Protein 5GPG (pdb70)

B-factor: mean 19.84, std 9.0, range [8.09, 68.05]

InterPro domains:
  IPR001179 FKBP-type peptidyl-prolyl cis-trans isomerase domain [PF00254] (123-221)
  IPR001179 FKBP-type peptidyl-prolyl cis-trans isomerase domain [PS50059] (128-224)
  IPR041200 FKBP3, basic tilted helix bundle domain [PF18410] (6-77)
  IPR043368 Peptidyl-prolyl cis-trans isomerase FKBP3 [PTHR46493] (2-224)
  IPR046357 Peptidyl-prolyl cis-trans isomerase domain superfamily [G3DSA:3.10.50.40] (106-224)

Nearest PDB structures (foldseek):
  5gpg-assembly1_A  TM=1.009E+00  e=6.315E-22  Homo sapiens
  7u0u-assembly1_B  TM=9.804E-01  e=9.699E-14  Aspergillus fumigatus
  6tz7-assembly1_C  TM=9.759E-01  e=1.275E-13  Aspergillus fumigatus Af293
  5hua-assembly1_A  TM=9.808E-01  e=1.868E-13  Nakaseomyces glabratus CBS 138
  1fkl-assembly1_A  TM=9.730E-01  e=2.201E-13  Bos taurus

Foldseek 3Di:
DAQKDKAWPDAAPVPAADDQFWKWWKWKWKAFPVRHTLDTQPDVGGTDIDGADPPPAFQQCNVVRRVGHAFIWMKMWGWLVRHVAQPADVVSPGHHRTTMIMTMTTHDID/DPQLLVLLLVLLVVLCCCCVPVVHNVVSCVSLVVSLVVVVVPDDDPRSPVLCVVQVVLQVQLVVLCVCVVVVDVVSVVSSNVSSVVSNVVSD

CATH classification: 3.10.50.40

Secondary structure (DSSP, 8-state):
--SEEEEEEE---SS----TT-EEEEEEEEE-TT--EEEE-------EEEETTSSSS-HHHHHHGGGPPTT-EEEEEE-GGGTTTTT-BGGGTB-TT--EEEEEEEEEE-/---HHHHHHHHHHHHHIIIIIT--HHHHHHHHHHHHHHHHH---SHHHHHHHHHHHHHHHHHHH--HHHHH--HHHHHHHHHHHHHHHHHT-

Solvent-accessible surface area: 11627 Å² total

Organism: Homo sapiens (NCBI:txid9606)

Sequence (202 aa):
SPKYTKSVLKKGDKTNFPKKGDVVHCWYTGTLQDGTVFDTNIQNAKPLSFKVGVGKVIRGWDEALLTMSKGEKARLEIEPEWAYGKKGQPDAKIPPNAKLTFEVELVDIDSILWHEMWHEGLEEASRLYFGERNVKGMFEVLEPLHAMMERGPQTLKETSFNQAYGRDLMEAQEWRKYMKSGNVKDLTQAWDLYYHVFRRIS

GO terms:
  GO:0005528 FK506 binding (F, TAS)
  GO:0038023 signaling receptor activity (F, TAS)
  GO:0005515 protein binding (F, IPI)
  GO:0005829 cytosol (C, IDA)
  GO:0003723 RNA binding (F, HDA)

Structure (mmCIF, N/CA/C/O backbone):
data_5GPG
#
_entry.id   5GPG
#
_cell.length_a   46.038
_cell.length_b   58.352
_cell.length_c   86.502
_cell.angle_alpha   90.00
_cell.angle_beta   90.00
_cell.angle_gamma   90.00
#
_symmetry.space_group_name_H-M   'P 21 21 21'
#
loop_
_entity.id
_entity.type
_entity.pdbx_description
1 polymer 'Peptidyl-prolyl cis-trans isomerase FKBP3'
2 polymer 'Serine/threonine-protein kinase mTOR'
3 non-polymer 'RAPAMYCIN IMMUNOSUPPRESSANT DRUG'
4 water water
#
loop_
_atom_site.group_PDB
_atom_site.id
_atom_site.type_symbol
_atom_site.label_atom_id
_atom_site.label_alt_id
_atom_site.label_comp_id
_atom_site.label_asym_id
_atom_site.label_entity_id
_atom_site.label_seq_id
_atom_site.pdbx_PDB_ins_code
_atom_site.Cartn_x
_atom_site.Cartn_y
_atom_site.Cartn_z
_atom_site.occupancy
_atom_site.B_iso_or_equiv
_atom_site.auth_seq_id
_atom_site.auth_comp_id
_atom_site.auth_asym_id
_atom_site.auth_atom_id
_atom_site.pdbx_PDB_model_num
ATOM 1 N N . SER A 1 1 ? -41.816 9.055 9.881 1.00 38.68 108 SER A N 1
ATOM 2 C CA . SER A 1 1 ? -40.749 9.661 10.663 1.00 38.17 108 SER A CA 1
ATOM 3 C C . SER A 1 1 ? -39.381 8.971 10.520 1.00 30.34 108 SER A C 1
ATOM 4 O O . SER A 1 1 ? -38.415 9.427 11.130 1.00 28.82 108 SER A O 1
ATOM 7 N N . PRO A 1 2 ? -39.291 7.864 9.751 1.00 23.16 109 PRO A N 1
ATOM 8 C CA . PRO A 1 2 ? -37.931 7.469 9.354 1.00 17.61 109 PRO A CA 1
ATOM 9 C C . PRO A 1 2 ? -37.246 8.599 8.606 1.00 16.97 109 PRO A C 1
ATOM 10 O O . PRO A 1 2 ? -37.927 9.357 7.909 1.00 19.55 109 PRO A O 1
ATOM 14 N N . LYS A 1 3 ? -35.926 8.712 8.738 1.00 15.73 110 LYS A N 1
ATOM 15 C CA . LYS A 1 3 ? -35.184 9.745 8.024 1.00 14.81 110 LYS A CA 1
ATOM 16 C C . LYS A 1 3 ? -34.393 9.161 6.855 1.00 14.05 110 LYS A C 1
ATOM 17 O O . LYS A 1 3 ? -33.260 9.561 6.587 1.00 13.85 110 LYS A O 1
ATOM 23 N N . TYR A 1 4 ? -35.018 8.215 6.167 1.00 15.24 111 TYR A N 1
ATOM 24 C CA . TYR A 1 4 ? -34.540 7.720 4.880 1.00 15.48 111 TYR A CA 1
ATOM 25 C C . TYR A 1 4 ? -35.761 7.361 4.048 1.00 18.04 111 TYR A C 1
ATOM 26 O O . TYR A 1 4 ? -36.853 7.168 4.588 1.00 17.15 111 TYR A O 1
ATOM 35 N N . THR A 1 5 ? -35.571 7.275 2.739 1.00 17.17 112 THR A N 1
ATOM 36 C CA . THR A 1 5 ? -36.570 6.689 1.857 1.00 17.57 112 THR A CA 1
ATOM 37 C C . THR A 1 5 ? -35.934 5.525 1.106 1.00 21.96 112 THR A C 1
ATOM 38 O O . THR A 1 5 ? -34.732 5.548 0.818 1.00 19.19 112 THR A O 1
ATOM 42 N N . LYS A 1 6 ? -36.731 4.501 0.814 1.00 17.76 113 LYS A N 1
ATOM 43 C CA . LYS A 1 6 ? -36.250 3.341 0.075 1.00 21.51 113 LYS A CA 1
ATOM 44 C C . LYS A 1 6 ? -37.068 3.103 -1.182 1.00 21.83 113 LYS A C 1
ATOM 45 O O . LYS A 1 6 ? -38.297 3.134 -1.152 1.00 24.10 113 LYS A O 1
ATOM 51 N N . SER A 1 7 ? -36.369 2.877 -2.286 1.00 15.16 114 SER A N 1
ATOM 52 C CA . SER A 1 7 ? -36.990 2.458 -3.535 1.00 17.84 114 SER A CA 1
ATOM 53 C C . SER A 1 7 ? -36.468 1.079 -3.892 1.00 18.06 114 SER A C 1
ATOM 54 O O . SER A 1 7 ? -35.259 0.880 -3.958 1.00 22.79 114 SER A O 1
ATOM 57 N N . VAL A 1 8 ? -37.370 0.130 -4.124 1.00 16.10 115 VAL A N 1
ATOM 58 C CA . VAL A 1 8 ? -36.954 -1.226 -4.483 1.00 14.40 115 VAL A CA 1
ATOM 59 C C . VAL A 1 8 ? -36.625 -1.329 -5.971 1.00 19.48 115 VAL A C 1
ATOM 60 O O . VAL A 1 8 ? -37.462 -1.033 -6.823 1.00 22.32 115 VAL A O 1
ATOM 64 N N . LEU A 1 9 ? -35.396 -1.734 -6.282 1.00 17.68 116 LEU A N 1
ATOM 65 C CA . LEU A 1 9 ? -34.964 -1.894 -7.668 1.00 17.75 116 LEU A CA 1
ATOM 66 C C . LEU A 1 9 ? -35.173 -3.338 -8.138 1.00 19.78 116 LEU A C 1
ATOM 67 O O . LEU A 1 9 ? -35.578 -3.577 -9.275 1.00 25.50 116 LEU A O 1
ATOM 72 N N . LYS A 1 10 ? -34.874 -4.290 -7.259 1.00 17.04 117 LYS A N 1
ATOM 73 C CA . LYS A 1 10 ? -35.196 -5.699 -7.496 1.00 16.02 117 LYS A CA 1
ATOM 74 C C . LYS A 1 10 ? -35.760 -6.316 -6.228 1.00 18.66 117 LYS A C 1
ATOM 75 O O . LYS A 1 10 ? -35.203 -6.149 -5.143 1.00 15.59 117 LYS A O 1
ATOM 81 N N . LYS A 1 11 ? -36.868 -7.036 -6.360 1.00 17.35 118 LYS A N 1
ATOM 82 C CA . LYS A 1 11 ? -37.500 -7.624 -5.200 1.00 16.31 118 LYS A CA 1
ATOM 83 C C . LYS A 1 11 ? -36.679 -8.780 -4.633 1.00 16.71 118 LYS A C 1
ATOM 84 O O . LYS A 1 11 ? -36.017 -9.520 -5.372 1.00 18.34 118 LYS A O 1
ATOM 90 N N . GLY A 1 12 ? -36.718 -8.911 -3.309 1.00 16.24 119 GLY A N 1
ATOM 91 C CA . GLY A 1 12 ? -36.147 -10.054 -2.623 1.00 15.22 119 GLY A CA 1
ATOM 92 C C . GLY A 1 12 ? -37.155 -11.182 -2.556 1.00 16.44 119 GLY A C 1
ATOM 93 O O . GLY A 1 12 ? -38.126 -11.191 -3.324 1.00 19.64 119 GLY A O 1
ATOM 94 N N . ASP A 1 13 ? -36.944 -12.128 -1.643 1.00 13.80 120 ASP A N 1
ATOM 95 C CA . ASP A 1 13 ? -37.826 -13.297 -1.569 1.00 16.72 120 ASP A CA 1
ATOM 96 C C . ASP A 1 13 ? -39.105 -13.042 -0.765 1.00 21.06 120 ASP A C 1
ATOM 97 O O . ASP A 1 13 ? -39.944 -13.936 -0.628 1.00 21.17 120 ASP A O 1
ATOM 102 N N . LYS A 1 14 ? -39.235 -11.831 -0.232 1.00 15.67 121 LYS A N 1
ATOM 103 C CA . LYS A 1 14 ? -40.442 -11.393 0.481 1.00 18.27 121 LYS A CA 1
ATOM 104 C C . LYS A 1 14 ? -40.746 -12.253 1.707 1.00 21.43 121 LYS A C 1
ATOM 105 O O . LYS A 1 14 ? -41.856 -12.227 2.246 1.00 25.02 121 LYS A O 1
ATOM 111 N N . THR A 1 15 ? -39.755 -13.010 2.153 1.00 16.61 122 THR A N 1
ATOM 112 C CA . THR A 1 15 ? -39.955 -13.973 3.218 1.00 19.66 122 THR A CA 1
ATOM 113 C C . THR A 1 15 ? -38.946 -13.799 4.340 1.00 21.61 122 THR A C 1
ATOM 114 O O . THR A 1 15 ? -39.305 -13.806 5.518 1.00 24.35 122 THR A O 1
ATOM 118 N N . ASN A 1 16 ? -37.681 -13.649 3.968 1.00 17.18 123 ASN A N 1
ATOM 119 C CA . ASN A 1 16 ? -36.601 -13.623 4.941 1.00 15.45 123 ASN A CA 1
ATOM 120 C C . ASN A 1 16 ? -36.039 -12.214 5.125 1.00 15.79 123 ASN A C 1
ATOM 121 O O . ASN A 1 16 ? -35.352 -11.694 4.249 1.00 15.81 123 ASN A O 1
ATOM 126 N N . PHE A 1 17 ? -36.350 -11.623 6.275 1.00 15.52 124 PHE A N 1
ATOM 127 C CA . PHE A 1 17 ? -35.939 -10.266 6.618 1.00 15.07 124 PHE A CA 1
ATOM 128 C C . PHE A 1 17 ? -34.945 -10.323 7.762 1.00 12.45 124 PHE A C 1
ATOM 129 O O . PHE A 1 17 ? -35.106 -11.124 8.687 1.00 12.85 124 PHE A O 1
ATOM 137 N N . PRO A 1 18 ? -33.916 -9.463 7.722 1.00 12.58 125 PRO A N 1
ATOM 138 C CA . PRO A 1 18 ? -32.995 -9.422 8.859 1.00 13.86 125 PRO A CA 1
ATOM 139 C C . PRO A 1 18 ? -33.709 -9.004 10.143 1.00 13.69 125 PRO A C 1
ATOM 140 O O . PRO A 1 18 ? -34.630 -8.186 10.100 1.00 12.56 125 PRO A O 1
ATOM 144 N N . LYS A 1 19 ? -33.289 -9.587 11.260 1.00 13.81 126 LYS A N 1
ATOM 145 C CA . LYS A 1 19 ? -33.779 -9.206 12.572 1.00 14.25 126 LYS A CA 1
ATOM 146 C C . LYS A 1 19 ? -32.639 -8.595 13.363 1.00 15.56 126 LYS A C 1
ATOM 147 O O . LYS A 1 19 ? -31.468 -8.816 13.038 1.00 16.15 126 LYS A O 1
ATOM 153 N N . LYS A 1 20 ? -32.976 -7.822 14.391 1.00 13.29 127 LYS A N 1
ATOM 154 C CA . LYS A 1 20 ? -31.954 -7.250 15.268 1.00 15.50 127 LYS A CA 1
ATOM 155 C C . LYS A 1 20 ? -30.968 -8.329 15.708 1.00 13.77 127 LYS A C 1
ATOM 156 O O . LYS A 1 20 ? -31.370 -9.387 16.197 1.00 16.47 127 LYS A O 1
ATOM 162 N N . GLY A 1 21 ? -29.676 -8.076 15.519 1.00 13.32 128 GLY A N 1
ATOM 163 C CA . GLY A 1 21 ? -28.666 -9.045 15.920 1.00 16.94 128 GLY A CA 1
ATOM 164 C C . GLY A 1 21 ? -28.207 -10.012 14.839 1.00 15.88 128 GLY A C 1
ATOM 165 O O . GLY A 1 21 ? -27.189 -10.686 15.002 1.00 19.90 128 GLY A O 1
ATOM 166 N N . ASP A 1 22 ? -28.944 -10.104 13.736 1.00 13.62 129 ASP A N 1
ATOM 167 C CA . ASP A 1 22 ? -28.514 -10.943 12.619 1.00 13.45 129 ASP A CA 1
ATOM 168 C C . ASP A 1 22 ? -27.292 -10.355 11.931 1.00 14.28 129 ASP A C 1
ATOM 169 O O . ASP A 1 22 ? -27.131 -9.139 11.872 1.00 15.25 129 ASP A O 1
ATOM 174 N N . VAL A 1 23 ? -26.456 -11.218 11.371 1.00 13.07 130 VAL A N 1
ATOM 175 C CA . VAL A 1 23 ? -25.398 -10.745 10.496 1.00 12.93 130 VAL A CA 1
ATOM 176 C C . VAL A 1 23 ? -25.888 -10.735 9.055 1.00 13.03 130 VAL A C 1
ATOM 177 O O . VAL A 1 23 ? -26.390 -11.739 8.540 1.00 14.26 130 VAL A O 1
ATOM 181 N N . VAL A 1 24 ? -25.785 -9.576 8.412 1.00 12.60 131 VAL A N 1
ATOM 182 C CA . VAL A 1 24 ? -26.196 -9.454 7.020 1.00 12.34 131 VAL A CA 1
ATOM 183 C C . VAL A 1 24 ? -24.971 -9.267 6.133 1.00 13.96 131 VAL A C 1
ATOM 184 O O . VAL A 1 24 ? -23.917 -8.838 6.594 1.00 12.78 131 VAL A O 1
ATOM 188 N N . HIS A 1 25 ? -25.132 -9.599 4.861 1.00 11.23 132 HIS A N 1
ATOM 189 C CA . HIS A 1 25 ? -24.063 -9.469 3.875 1.00 12.32 132 HIS A CA 1
ATOM 190 C C . HIS A 1 25 ? -24.580 -8.663 2.683 1.00 11.88 132 HIS A C 1
ATOM 191 O O . HIS A 1 25 ? -25.597 -9.021 2.086 1.00 11.21 132 HIS A O 1
ATOM 198 N N . CYS A 1 26 ? -23.880 -7.586 2.335 1.00 10.50 133 CYS A N 1
ATOM 199 C CA . CYS A 1 26 ? -24.374 -6.638 1.338 1.00 10.82 133 CYS A CA 1
ATOM 200 C C . CYS A 1 26 ? -23.348 -6.205 0.299 1.00 13.37 133 CYS A C 1
ATOM 201 O O . CYS A 1 26 ? -22.166 -6.047 0.606 1.00 13.47 133 CYS A O 1
ATOM 204 N N . TRP A 1 27 ? -23.829 -5.981 -0.920 1.00 11.51 134 TRP A N 1
ATOM 205 C CA . TRP A 1 27 ? -23.087 -5.235 -1.929 1.00 10.36 134 TRP A CA 1
ATOM 206 C C . TRP A 1 27 ? -23.635 -3.815 -1.939 1.00 10.89 134 TRP A C 1
ATOM 207 O O . TRP A 1 27 ? -24.844 -3.635 -1.802 1.00 11.64 134 TRP A O 1
ATOM 218 N N . TYR A 1 28 ? -22.778 -2.812 -2.102 1.00 10.23 135 TYR A N 1
ATOM 219 C CA . TYR A 1 28 ? -23.292 -1.443 -2.165 1.00 10.77 135 TYR A CA 1
ATOM 220 C C . TYR A 1 28 ? -22.485 -0.495 -3.045 1.00 13.01 135 TYR A C 1
ATOM 221 O O . TYR A 1 28 ? -21.304 -0.719 -3.336 1.00 10.84 135 TYR A O 1
ATOM 230 N N . THR A 1 29 ? -23.160 0.573 -3.458 1.00 11.53 136 THR A N 1
ATOM 231 C CA . THR A 1 29 ? -22.536 1.701 -4.136 1.00 10.83 136 THR A CA 1
ATOM 232 C C . THR A 1 29 ? -23.107 2.965 -3.517 1.00 10.62 136 THR A C 1
ATOM 233 O O . THR A 1 29 ? -24.324 3.118 -3.450 1.00 12.56 136 THR A O 1
ATOM 237 N N . GLY A 1 30 ? -22.236 3.848 -3.041 1.00 11.79 137 GLY A N 1
ATOM 238 C CA . GLY A 1 30 ? -22.678 5.077 -2.397 1.00 11.61 137 GLY A CA 1
ATOM 239 C C . GLY A 1 30 ? -22.355 6.285 -3.246 1.00 15.46 137 GLY A C 1
ATOM 240 O O . GLY A 1 30 ? -21.223 6.436 -3.715 1.00 13.25 137 GLY A O 1
ATOM 241 N N . THR A 1 31 ? -23.357 7.143 -3.439 1.00 12.96 138 THR A N 1
ATOM 242 C CA . THR A 1 31 ? -23.199 8.342 -4.261 1.00 14.66 138 THR A CA 1
ATOM 243 C C . THR A 1 31 ? -23.670 9.621 -3.573 1.00 15.38 138 THR A C 1
ATOM 244 O O . THR A 1 31 ? -24.566 9.603 -2.723 1.00 14.91 138 THR A O 1
ATOM 248 N N . LEU A 1 32 ? -23.034 10.726 -3.949 1.00 16.28 139 LEU A N 1
ATOM 249 C CA . LEU A 1 32 ? -23.469 12.064 -3.560 1.00 15.56 139 LEU A CA 1
ATOM 250 C C . LEU A 1 32 ? -24.532 12.574 -4.527 1.00 15.59 139 LEU A C 1
ATOM 251 O O . LEU A 1 32 ? -24.807 11.943 -5.549 1.00 15.70 139 LEU A O 1
ATOM 256 N N . GLN A 1 33 ? -25.097 13.736 -4.212 1.00 15.33 140 GLN A N 1
ATOM 257 C CA . GLN A 1 33 ? -26.129 14.361 -5.044 1.00 18.84 140 GLN A CA 1
ATOM 258 C C . GLN A 1 33 ? -25.766 14.397 -6.527 1.00 18.08 140 GLN A C 1
ATOM 259 O O . GLN A 1 33 ? -26.610 14.108 -7.370 1.00 22.44 140 GLN A O 1
ATOM 265 N N . ASP A 1 34 ? -24.515 14.731 -6.848 1.00 18.09 141 ASP A N 1
ATOM 266 C CA . ASP A 1 34 ? -24.106 14.906 -8.249 1.00 20.77 141 ASP A CA 1
ATOM 267 C C . ASP A 1 3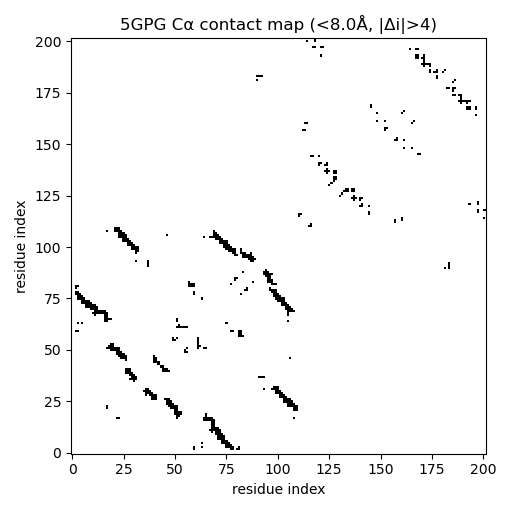4 ? -23.707 13.586 -8.905 1.00 25.60 141 ASP A C 1
ATOM 268 O O . ASP A 1 34 ? -23.208 13.561 -10.034 1.00 22.90 141 ASP A O 1
ATOM 273 N N . GLY A 1 35 ? -23.924 12.490 -8.190 1.00 20.60 142 GLY A N 1
ATOM 274 C CA . GLY A 1 35 ? -23.623 11.175 -8.723 1.00 21.80 142 GLY A CA 1
ATOM 275 C C . GLY A 1 35 ? -22.194 10.728 -8.486 1.00 19.52 142 GLY A C 1
ATOM 276 O O . GLY A 1 35 ? -21.796 9.650 -8.938 1.00 20.03 142 GLY A O 1
ATOM 277 N N . THR A 1 36 ? -21.411 11.549 -7.790 1.00 18.39 143 THR A N 1
ATOM 278 C CA . THR A 1 36 ? -20.060 11.148 -7.407 1.00 17.06 143 THR A CA 1
ATOM 279 C C . THR A 1 36 ? -20.130 9.874 -6.571 1.00 18.22 143 THR A C 1
ATOM 280 O O . THR A 1 36 ? -20.814 9.845 -5.551 1.00 15.77 143 THR A O 1
ATOM 284 N N . VAL A 1 37 ? -19.447 8.820 -7.016 1.00 17.12 144 VAL A N 1
ATOM 285 C CA . VAL A 1 37 ? -19.395 7.568 -6.263 1.00 14.60 144 VAL A CA 1
ATOM 286 C C . VAL A 1 37 ? -18.328 7.681 -5.183 1.00 16.84 144 VAL A C 1
ATOM 287 O O . VAL A 1 37 ? -17.129 7.663 -5.486 1.00 21.16 144 VAL A O 1
ATOM 291 N N . PHE A 1 38 ? -18.738 7.822 -3.920 1.00 14.19 145 PHE A N 1
ATOM 292 C CA . PHE A 1 38 ? -17.738 7.976 -2.869 1.00 14.86 145 PHE A CA 1
ATOM 293 C C . PHE A 1 38 ? -17.199 6.619 -2.405 1.00 15.67 145 PHE A C 1
ATOM 294 O O . PHE A 1 38 ? -16.107 6.553 -1.842 1.00 18.38 145 PHE A O 1
ATOM 302 N N . ASP A 1 39 ? -17.932 5.541 -2.683 1.00 14.14 146 ASP A N 1
ATOM 303 C CA . ASP A 1 39 ? -17.435 4.196 -2.380 1.00 15.80 146 ASP A CA 1
ATOM 304 C C . ASP A 1 39 ? -18.308 3.115 -3.008 1.00 15.90 146 ASP A C 1
ATOM 305 O O . ASP A 1 39 ? -19.509 3.278 -3.157 1.00 13.93 146 ASP A O 1
ATOM 310 N N . THR A 1 40 ? -17.686 2.008 -3.387 1.00 14.54 147 THR A N 1
ATOM 311 C CA . THR A 1 40 ? -18.424 0.810 -3.736 1.00 14.25 147 THR A CA 1
ATOM 312 C C . THR A 1 40 ? -17.577 -0.385 -3.310 1.00 14.92 147 THR A C 1
ATOM 313 O O . THR A 1 40 ? -16.342 -0.310 -3.327 1.00 14.33 147 T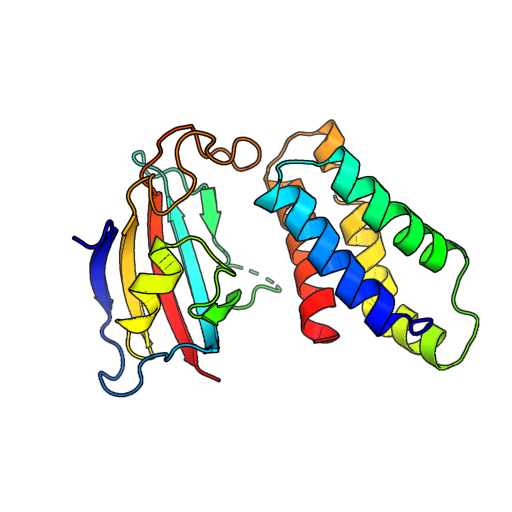HR A O 1
ATOM 317 N N . ASN A 1 41 ? -18.216 -1.472 -2.893 1.00 13.89 148 ASN A N 1
ATOM 318 C CA . ASN A 1 41 ? -17.446 -2.664 -2.538 1.00 15.29 148 ASN A CA 1
ATOM 319 C C . ASN A 1 41 ? -17.596 -3.705 -3.628 1.00 19.82 148 ASN A C 1
ATOM 320 O O . ASN A 1 41 ? -17.176 -4.857 -3.480 1.00 22.84 148 ASN A O 1
ATOM 325 N N . ILE A 1 42 ? -18.200 -3.282 -4.730 1.00 18.56 149 ILE A N 1
ATOM 326 C CA . ILE A 1 42 ? -18.316 -4.110 -5.920 1.00 22.78 149 ILE A CA 1
ATOM 327 C C . ILE A 1 42 ? -17.031 -3.990 -6.744 1.00 33.27 149 ILE A C 1
ATOM 328 O O . ILE A 1 42 ? -16.580 -2.881 -7.033 1.00 38.64 149 ILE A O 1
ATOM 333 N N . GLN A 1 43 ? -16.442 -5.129 -7.105 1.00 32.59 150 GLN A N 1
ATOM 334 C CA . GLN A 1 43 ? -15.176 -5.148 -7.844 1.00 38.05 150 GLN A CA 1
ATOM 335 C C . GLN A 1 43 ? -15.250 -4.283 -9.097 1.00 32.78 150 GLN A C 1
ATOM 336 O O . GLN A 1 43 ? -16.171 -4.427 -9.902 1.00 41.61 150 GLN A O 1
ATOM 342 N N . ASN A 1 51 ? -10.851 -9.941 -5.459 1.00 20.98 158 ASN A N 1
ATOM 343 C CA . ASN A 1 51 ? -10.614 -9.786 -4.032 1.00 28.60 158 ASN A CA 1
ATOM 344 C C . ASN A 1 51 ? -11.861 -9.287 -3.290 1.00 30.63 158 ASN A C 1
ATOM 345 O O . ASN A 1 51 ? -11.954 -9.376 -2.065 1.00 27.51 158 ASN A O 1
ATOM 350 N N . ALA A 1 52 ? -12.817 -8.762 -4.046 1.00 21.76 159 ALA A N 1
ATOM 351 C CA . ALA A 1 52 ? -14.007 -8.151 -3.459 1.00 20.71 159 ALA A CA 1
ATOM 352 C C . ALA A 1 52 ? -14.897 -9.183 -2.767 1.00 23.42 159 ALA A C 1
ATOM 353 O O . ALA A 1 52 ? -15.011 -10.318 -3.217 1.00 24.00 159 ALA A O 1
ATOM 355 N N . LYS A 1 53 ? -15.522 -8.779 -1.665 1.00 18.58 160 LYS A N 1
ATOM 356 C CA . LYS A 1 53 ? -16.525 -9.603 -1.006 1.00 18.27 160 LYS A CA 1
ATOM 357 C C . LYS A 1 53 ? -17.547 -8.721 -0.287 1.00 15.14 160 LYS A C 1
ATOM 358 O O . LYS A 1 53 ? -17.268 -7.552 0.007 1.00 14.40 160 LYS A O 1
ATOM 364 N N . PRO A 1 54 ? -18.737 -9.272 -0.029 1.00 16.91 161 PRO A N 1
ATOM 365 C CA . PRO A 1 54 ? -19.799 -8.474 0.589 1.00 13.45 161 PRO A CA 1
ATOM 366 C C . PRO A 1 54 ? -19.380 -7.895 1.936 1.00 13.83 161 PRO A C 1
ATOM 367 O O . PRO A 1 54 ? -18.586 -8.496 2.667 1.00 17.22 161 PRO A O 1
ATOM 371 N N . LEU A 1 55 ? -19.907 -6.718 2.241 1.00 14.11 162 LEU A N 1
ATOM 372 C CA . LEU A 1 55 ? -19.827 -6.141 3.571 1.00 12.73 162 LEU A CA 1
ATOM 373 C C . LEU A 1 55 ? -20.685 -6.964 4.528 1.00 12.18 162 LEU A C 1
ATOM 374 O O . LEU A 1 55 ? -21.838 -7.265 4.217 1.00 13.34 162 LEU A O 1
ATOM 379 N N . SER A 1 56 ? -20.135 -7.346 5.675 1.00 12.56 163 SER A N 1
ATOM 380 C CA . SER A 1 56 ? -20.932 -8.044 6.677 1.00 14.28 163 SER A CA 1
ATOM 381 C C . SER A 1 56 ? -20.911 -7.313 8.003 1.00 16.37 163 SER A C 1
ATOM 382 O O . SER A 1 56 ? -19.883 -6.753 8.403 1.00 16.86 163 SER A O 1
ATOM 385 N N . PHE A 1 57 ? -22.048 -7.316 8.688 1.00 13.58 164 PHE A N 1
ATOM 386 C CA . PHE A 1 57 ? -22.138 -6.682 9.997 1.00 17.00 164 PHE A CA 1
ATOM 387 C C . PHE A 1 57 ? -23.389 -7.146 10.715 1.00 16.27 164 PHE A C 1
ATOM 388 O O . PHE A 1 57 ? -24.338 -7.627 10.095 1.00 14.69 164 PHE A O 1
ATOM 396 N N . LYS A 1 58 ? -23.367 -7.003 12.032 1.00 14.26 165 LYS A N 1
ATOM 397 C CA . LYS A 1 58 ? -24.510 -7.340 12.858 1.00 14.31 165 LYS A CA 1
ATOM 398 C C . LYS A 1 58 ? -25.467 -6.159 12.835 1.00 14.98 165 LYS A C 1
ATOM 399 O O . LYS A 1 58 ? -25.075 -5.032 13.131 1.00 16.17 165 LYS A O 1
ATOM 405 N N . VAL A 1 59 ? -26.716 -6.411 12.465 1.00 15.00 166 VAL A N 1
ATOM 406 C CA . VAL A 1 59 ? -27.671 -5.328 12.254 1.00 15.14 166 VAL A CA 1
ATOM 407 C C . VAL A 1 59 ? -28.368 -4.896 13.543 1.00 17.94 166 VAL A C 1
ATOM 408 O O . VAL A 1 59 ? -28.632 -5.712 14.442 1.00 17.24 166 VAL A O 1
ATOM 412 N N . GLY A 1 60 ? -28.657 -3.604 13.624 1.00 16.65 167 GLY A N 1
ATOM 413 C CA . GLY A 1 60 ? -29.439 -3.049 14.715 1.00 20.22 167 GLY A CA 1
ATOM 414 C C . GLY A 1 60 ? -28.686 -2.754 15.997 1.00 23.47 167 GLY A C 1
ATOM 415 O O . GLY A 1 60 ? -29.300 -2.583 17.050 1.00 26.96 167 GLY A O 1
ATOM 416 N N . VAL A 1 61 ? -27.362 -2.676 15.921 1.00 19.90 168 VAL A N 1
ATOM 417 C CA . VAL A 1 61 ? -26.560 -2.425 17.117 1.00 23.05 168 VAL A CA 1
ATOM 418 C C . VAL A 1 61 ? -25.533 -1.312 16.909 1.00 20.93 168 VAL A C 1
ATOM 419 O O . VAL A 1 61 ? -24.585 -1.183 17.678 1.00 28.02 168 VAL A O 1
ATOM 423 N N . GLY A 1 62 ? -25.717 -0.507 15.869 1.00 18.49 169 GLY A N 1
ATOM 424 C CA . GLY A 1 62 ? -24.881 0.669 15.684 1.00 15.91 169 GLY A CA 1
ATOM 425 C C . GLY A 1 62 ? -23.544 0.424 15.010 1.00 16.88 169 GLY A C 1
ATOM 426 O O . GLY A 1 62 ? -22.629 1.244 15.121 1.00 18.40 169 GLY A O 1
ATOM 427 N N . LYS A 1 63 ? -23.427 -0.690 14.295 1.00 13.42 170 LYS A N 1
ATOM 428 C CA . LYS A 1 63 ? -22.212 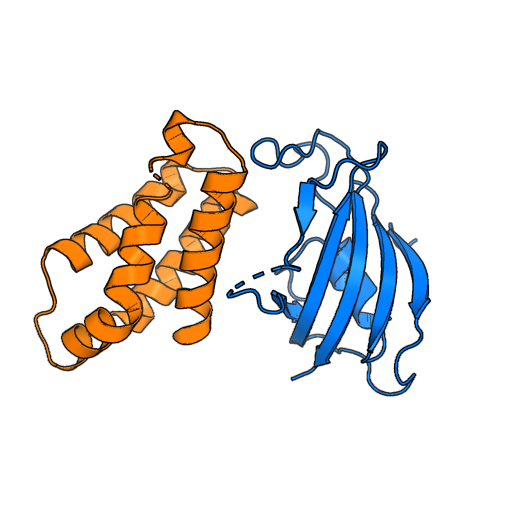-0.987 13.535 1.00 13.27 170 LYS A CA 1
ATOM 429 C C . LYS A 1 63 ? -22.095 -0.083 12.315 1.00 14.33 170 LYS A C 1
ATOM 430 O O . LYS A 1 63 ? -20.998 0.185 11.825 1.00 12.28 170 LYS A O 1
ATOM 436 N N . VAL A 1 64 ? -23.246 0.361 11.824 1.00 12.79 171 VAL A N 1
ATOM 437 C CA . VAL A 1 64 ? -23.322 1.187 10.631 1.00 10.42 171 VAL A CA 1
ATOM 438 C C . VAL A 1 64 ? -24.225 2.384 10.889 1.00 11.72 171 VAL A C 1
ATOM 439 O O . VAL A 1 64 ? -24.918 2.433 11.909 1.00 13.19 171 VAL A O 1
ATOM 443 N N . ILE A 1 65 ? -24.222 3.343 9.966 1.00 8.68 172 ILE A N 1
ATOM 444 C CA . ILE A 1 65 ? -25.059 4.530 10.127 1.00 9.81 172 ILE A CA 1
ATOM 445 C C . ILE A 1 65 ? -26.532 4.145 10.256 1.00 12.02 172 ILE A C 1
ATOM 446 O O . ILE A 1 65 ? -26.978 3.100 9.772 1.00 11.10 172 ILE A O 1
ATOM 451 N N . ARG A 1 66 ? -27.277 5.008 10.928 1.00 9.41 173 ARG A N 1
ATOM 452 C CA . ARG A 1 66 ? -28.656 4.710 11.301 1.00 11.82 173 ARG A CA 1
ATOM 453 C C . ARG A 1 66 ? -29.547 4.366 10.108 1.00 11.66 173 ARG A C 1
ATOM 454 O O . ARG A 1 66 ? -30.362 3.442 10.186 1.00 11.92 173 ARG A O 1
ATOM 462 N N . GLY A 1 67 ? -29.389 5.094 9.005 1.00 11.45 174 GLY A N 1
ATOM 463 C CA . GLY A 1 67 ? -30.161 4.812 7.803 1.00 10.86 174 GLY A CA 1
ATOM 464 C C . GLY A 1 67 ? -30.022 3.375 7.322 1.00 11.23 174 GLY A C 1
ATOM 465 O O . GLY A 1 67 ? -30.988 2.766 6.889 1.00 11.19 174 GLY A O 1
ATOM 466 N N . TRP A 1 68 ? -28.809 2.826 7.382 1.00 9.24 175 TRP A N 1
ATOM 467 C CA . TRP A 1 68 ? -28.606 1.421 7.015 1.00 10.78 175 TRP A CA 1
ATOM 468 C C . TRP A 1 68 ? -29.204 0.486 8.051 1.00 10.05 175 TRP A C 1
ATOM 469 O O . TRP A 1 68 ? -29.839 -0.520 7.716 1.00 12.30 175 TRP A O 1
ATOM 480 N N . ASP A 1 69 ? -28.944 0.795 9.314 1.00 9.25 176 ASP A N 1
ATOM 481 C CA . ASP A 1 69 ? -29.362 -0.063 10.414 1.00 12.15 176 ASP A CA 1
ATOM 482 C C . ASP A 1 69 ? -30.876 -0.232 10.406 1.00 13.83 176 ASP A C 1
ATOM 483 O O . ASP A 1 69 ? -31.396 -1.312 10.671 1.00 16.65 176 ASP A O 1
ATOM 488 N N . GLU A 1 70 ? -31.591 0.837 10.071 1.00 12.17 177 GLU A N 1
ATOM 489 C CA . GLU A 1 70 ? -33.049 0.781 10.048 1.00 14.34 177 GLU A CA 1
ATOM 490 C C . GLU A 1 70 ? -33.571 0.184 8.741 1.00 15.00 177 GLU A C 1
ATOM 491 O O . GLU A 1 70 ? -34.494 -0.628 8.758 1.00 15.07 177 GLU A O 1
ATOM 497 N N . ALA A 1 71 ? -32.979 0.579 7.616 1.00 13.02 178 ALA A N 1
ATOM 498 C CA . ALA A 1 71 ? -33.484 0.155 6.313 1.00 12.83 178 ALA A CA 1
ATOM 499 C C . ALA A 1 71 ? -33.349 -1.354 6.099 1.00 13.48 178 ALA A C 1
ATOM 500 O O . ALA A 1 71 ? -34.214 -1.979 5.489 1.00 12.21 178 ALA A O 1
ATOM 502 N N . LEU A 1 72 ? -32.261 -1.928 6.595 1.00 10.39 179 LEU A N 1
ATOM 503 C CA . LEU A 1 72 ? -32.011 -3.353 6.380 1.00 11.41 179 LEU A CA 1
ATOM 504 C C . LEU A 1 72 ? -33.096 -4.240 6.994 1.00 10.33 179 LEU A C 1
ATOM 505 O O . LEU A 1 72 ? -33.379 -5.323 6.473 1.00 12.40 179 LEU A O 1
ATOM 510 N N . LEU A 1 7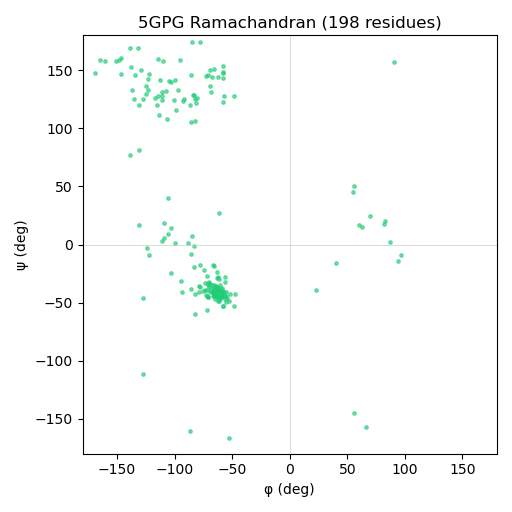3 ? -33.718 -3.790 8.079 1.00 11.54 180 LEU A N 1
ATOM 511 C CA . LEU A 1 73 ? -34.785 -4.577 8.690 1.00 13.33 180 LEU A CA 1
ATOM 512 C C . LEU A 1 73 ? -36.008 -4.678 7.781 1.00 14.46 180 LEU A C 1
ATOM 513 O O . LEU A 1 73 ? -36.845 -5.558 7.965 1.00 15.46 180 LEU A O 1
ATOM 518 N N . THR A 1 74 ? -36.097 -3.797 6.790 1.00 11.72 181 THR A N 1
ATOM 519 C CA . THR A 1 74 ? -37.239 -3.789 5.873 1.00 13.34 181 THR A CA 1
ATOM 520 C C . THR A 1 74 ? -36.971 -4.482 4.530 1.00 14.28 181 THR A C 1
ATOM 521 O O . THR A 1 74 ? -37.840 -4.508 3.653 1.00 15.70 181 THR A O 1
ATOM 525 N N . MET A 1 75 ? -35.771 -5.028 4.358 1.00 13.22 182 MET A N 1
ATOM 526 C CA . MET A 1 75 ? -35.404 -5.651 3.089 1.00 13.49 182 MET A CA 1
ATOM 527 C C . MET A 1 75 ? -35.481 -7.170 3.216 1.00 14.62 182 MET A C 1
ATOM 528 O O . MET A 1 75 ? -35.113 -7.722 4.248 1.00 12.92 182 MET A O 1
ATOM 533 N N . SER A 1 76 ? -35.976 -7.853 2.187 1.00 14.70 183 SER A N 1
ATOM 534 C CA . SER A 1 76 ? -35.923 -9.310 2.203 1.00 12.41 183 SER A CA 1
ATOM 535 C C . SER A 1 76 ? -34.692 -9.770 1.439 1.00 13.04 183 SER A C 1
ATOM 536 O O . SER A 1 76 ? -34.122 -9.024 0.640 1.00 12.90 183 SER A O 1
ATOM 539 N N . LYS A 1 77 ? -34.265 -10.992 1.715 1.00 11.42 184 LYS A N 1
ATOM 540 C CA . LYS A 1 77 ? -33.054 -11.531 1.121 1.00 13.01 184 LYS A CA 1
ATOM 541 C C . LYS A 1 77 ? -33.141 -11.507 -0.405 1.00 12.59 184 LYS A C 1
ATOM 542 O O . LYS A 1 77 ? -34.118 -11.985 -0.999 1.00 12.60 184 LYS A O 1
ATOM 548 N N . GLY A 1 78 ? -32.118 -10.932 -1.022 1.00 11.32 185 GLY A N 1
ATOM 549 C CA . GLY A 1 78 ? -32.044 -10.789 -2.463 1.00 14.52 185 GLY A CA 1
ATOM 550 C C . GLY A 1 78 ? -32.495 -9.434 -2.961 1.00 15.83 185 GLY A C 1
ATOM 551 O O . GLY A 1 78 ? -32.328 -9.098 -4.131 1.00 14.48 185 GLY A O 1
ATOM 552 N N . GLU A 1 79 ? -33.064 -8.637 -2.066 1.00 12.15 186 GLU A N 1
ATOM 553 C CA . GLU A 1 79 ? -33.568 -7.333 -2.454 1.00 12.49 186 GLU A CA 1
ATOM 554 C C . GLU A 1 79 ? -32.439 -6.376 -2.803 1.00 14.73 186 GLU A C 1
ATOM 555 O O . GLU A 1 79 ? -31.421 -6.326 -2.117 1.00 12.77 186 GLU A O 1
ATOM 561 N N . LYS A 1 80 ? -32.620 -5.637 -3.888 1.00 12.07 187 LYS A N 1
ATOM 562 C CA . LYS A 1 80 ? -31.753 -4.509 -4.205 1.00 12.29 187 LYS A CA 1
ATOM 563 C C . LYS A 1 80 ? -32.592 -3.250 -4.127 1.00 15.39 187 LYS A C 1
ATOM 564 O O . LYS A 1 80 ? -33.668 -3.169 -4.724 1.00 14.56 187 LYS A O 1
ATOM 570 N N . ALA A 1 81 ? -32.112 -2.274 -3.370 1.00 13.28 188 ALA A N 1
ATOM 571 C CA . ALA A 1 81 ? -32.903 -1.078 -3.110 1.00 12.19 188 ALA A CA 1
ATOM 572 C C . ALA A 1 81 ? -32.025 0.155 -3.192 1.00 15.04 188 ALA A C 1
ATOM 573 O O . ALA A 1 81 ? -30.814 0.087 -2.986 1.00 13.28 188 ALA A O 1
ATOM 575 N N . ARG A 1 82 ? -32.637 1.280 -3.530 1.00 13.16 189 ARG A N 1
ATOM 576 C CA . ARG A 1 82 ? -31.948 2.559 -3.442 1.00 13.52 189 ARG A CA 1
ATOM 577 C C . ARG A 1 82 ? -32.391 3.259 -2.164 1.00 14.57 189 ARG A C 1
ATOM 578 O O . ARG A 1 82 ? -33.584 3.446 -1.932 1.00 17.82 189 ARG A O 1
ATOM 586 N N . LEU A 1 83 ? -31.424 3.616 -1.325 1.00 10.69 190 LEU A N 1
ATOM 587 C CA . LEU A 1 83 ? -31.699 4.302 -0.074 1.00 12.38 190 LEU A CA 1
ATOM 588 C C . LEU A 1 83 ? -31.257 5.741 -0.203 1.00 14.64 190 LEU A C 1
ATOM 589 O O . LEU A 1 83 ? -30.156 6.005 -0.659 1.00 16.94 190 LEU A O 1
ATOM 594 N N . GLU A 1 84 ? -32.120 6.663 0.200 1.00 12.12 191 GLU A N 1
ATOM 595 C CA . GLU A 1 84 ? -31.747 8.068 0.273 1.00 16.46 191 GLU A CA 1
ATOM 596 C C . GLU A 1 84 ? -31.777 8.431 1.737 1.00 14.18 191 GLU A C 1
ATOM 597 O O . GLU A 1 84 ? -32.840 8.435 2.350 1.00 15.22 191 GLU A O 1
ATOM 603 N N . ILE A 1 85 ? -30.612 8.700 2.315 1.00 11.64 192 ILE A N 1
ATOM 604 C CA . ILE A 1 85 ? -30.525 8.857 3.761 1.00 12.88 192 ILE A CA 1
ATOM 605 C C . ILE A 1 85 ? -30.225 10.303 4.148 1.00 10.67 192 ILE A C 1
ATOM 606 O O . ILE A 1 85 ? -29.241 10.892 3.702 1.00 13.81 192 ILE A O 1
ATOM 611 N N . GLU A 1 86 ? -31.086 10.869 4.985 1.00 12.00 193 GLU A N 1
ATOM 612 C CA . GLU A 1 86 ? -30.906 12.231 5.461 1.00 14.45 193 GLU A CA 1
ATOM 613 C C . GLU A 1 86 ? -29.657 12.315 6.319 1.00 15.14 193 GLU A C 1
ATOM 614 O O . GLU A 1 86 ? -29.270 11.339 6.962 1.00 12.87 193 GLU A O 1
ATOM 620 N N . PRO A 1 87 ? -29.011 13.484 6.338 1.00 12.29 194 PRO A N 1
ATOM 621 C CA . PRO A 1 87 ? -27.760 13.582 7.099 1.00 13.77 194 PRO A CA 1
ATOM 622 C C . PRO A 1 87 ? -27.893 13.205 8.574 1.00 12.41 194 PRO A C 1
ATOM 623 O O . PRO A 1 87 ? -26.942 12.672 9.131 1.00 14.30 194 PRO A O 1
ATOM 627 N N . GLU A 1 88 ? -29.045 13.451 9.200 1.00 12.62 195 GLU A N 1
ATOM 628 C CA . GLU A 1 88 ? -29.184 13.108 10.614 1.00 15.78 195 GLU A CA 1
ATOM 629 C C . GLU A 1 88 ? -29.058 11.602 10.874 1.00 12.53 195 GLU A C 1
ATOM 630 O O . GLU A 1 88 ? -28.728 11.202 11.983 1.00 14.58 195 GLU A O 1
ATOM 636 N N . TRP A 1 89 ? -29.320 10.781 9.858 1.00 12.29 196 TRP A N 1
ATOM 637 C CA . TRP A 1 89 ? -29.170 9.326 9.981 1.00 12.24 196 TRP A CA 1
ATOM 638 C C . TRP A 1 89 ? -27.977 8.809 9.168 1.00 12.74 196 TRP A C 1
ATOM 639 O O . TRP A 1 89 ? -27.872 7.607 8.855 1.00 11.93 196 TRP A O 1
ATOM 650 N N . ALA A 1 90 ? -27.077 9.723 8.831 1.00 14.37 197 ALA A N 1
ATOM 651 C CA . ALA A 1 90 ? -25.827 9.362 8.182 1.00 14.37 197 ALA A CA 1
ATOM 652 C C . ALA A 1 90 ? -24.682 9.976 8.979 1.00 15.01 197 ALA A C 1
ATOM 653 O O . ALA A 1 90 ? -24.459 9.581 10.119 1.00 14.37 197 ALA A O 1
ATOM 655 N N . TYR A 1 91 ? -23.980 10.964 8.417 1.00 12.74 198 TYR A N 1
ATOM 656 C CA . TYR A 1 91 ? -22.809 11.492 9.121 1.00 12.78 198 TYR A CA 1
ATOM 657 C C . TYR A 1 91 ? -23.011 12.896 9.675 1.00 18.25 198 TYR A C 1
ATOM 658 O O . TYR A 1 91 ? -22.076 13.488 10.207 1.00 15.87 198 TYR A O 1
ATOM 667 N N . GLY A 1 92 ? -24.232 13.410 9.555 1.00 14.06 199 GLY A N 1
ATOM 668 C CA . GLY A 1 92 ? -24.621 14.644 10.223 1.00 16.10 199 GLY A CA 1
ATOM 669 C C . GLY A 1 92 ? -23.756 15.855 9.923 1.00 17.62 199 GLY A C 1
ATOM 670 O O . GLY A 1 92 ? -23.268 16.018 8.808 1.00 16.09 199 GLY A O 1
ATOM 671 N N . LYS A 1 93 ? -23.571 16.702 10.933 1.00 21.50 200 LYS A N 1
ATOM 672 C CA . LYS A 1 93 ? -22.892 17.986 10.765 1.00 22.21 200 LYS A CA 1
ATOM 673 C C . LYS A 1 93 ? -21.422 17.832 10.396 1.00 22.52 200 LYS A C 1
ATOM 674 O O . LYS A 1 93 ? -20.892 18.607 9.596 1.00 22.32 200 LYS A O 1
ATOM 680 N N . LYS A 1 94 ? -20.759 16.841 10.982 1.00 18.54 201 LYS A N 1
ATOM 681 C CA . LYS A 1 94 ? -19.335 16.651 10.735 1.00 24.32 201 LYS A CA 1
ATOM 682 C C . LYS A 1 94 ? -19.055 16.090 9.354 1.00 23.32 201 LYS A C 1
ATOM 683 O O . LYS A 1 94 ? -18.022 16.387 8.759 1.00 21.29 201 LYS A O 1
ATOM 689 N N . GLY A 1 95 ? -19.963 15.259 8.850 1.00 20.94 202 GLY A N 1
ATOM 690 C CA . GLY A 1 95 ? -19.694 14.532 7.625 1.00 18.89 202 GLY A CA 1
ATOM 691 C C . GLY A 1 95 ? -18.570 13.532 7.833 1.00 16.92 202 GLY A C 1
ATOM 692 O O . GLY A 1 95 ? -18.307 13.097 8.958 1.00 20.33 202 GLY A O 1
ATOM 693 N N . GLN A 1 96 ? -17.915 13.147 6.741 1.00 15.48 203 GLN A N 1
ATOM 694 C CA . GLN A 1 96 ? -16.743 12.271 6.798 1.00 17.22 203 GLN A CA 1
ATOM 695 C C . GLN A 1 96 ? -15.717 12.789 5.808 1.00 16.08 203 GLN A C 1
ATOM 696 O O . GLN A 1 96 ? -15.586 12.251 4.712 1.00 17.20 203 GLN A O 1
ATOM 702 N N . PRO A 1 97 ? -15.011 13.866 6.183 1.00 19.07 204 PRO A N 1
ATOM 703 C CA . PRO A 1 97 ? -14.116 14.607 5.287 1.00 24.78 204 PRO A CA 1
ATOM 704 C C . PRO A 1 97 ? -13.100 13.711 4.579 1.00 18.42 204 PRO A C 1
ATOM 705 O O . PRO A 1 97 ? -12.882 13.867 3.380 1.00 20.84 204 PRO A O 1
ATOM 709 N N . ASP A 1 98 ? -12.512 12.766 5.306 1.00 23.47 205 ASP A N 1
ATOM 710 C CA . ASP A 1 98 ? -11.466 11.924 4.740 1.00 22.96 205 ASP A CA 1
ATOM 711 C C . ASP A 1 98 ? -12.019 11.107 3.575 1.00 23.23 205 ASP A C 1
ATOM 712 O O . ASP A 1 98 ? -11.293 10.758 2.648 1.00 25.75 205 ASP A O 1
ATOM 717 N N . ALA A 1 99 ? -13.316 10.825 3.622 1.00 26.44 206 ALA A N 1
ATOM 718 C CA . ALA A 1 99 ? -13.969 10.039 2.586 1.00 23.08 206 ALA A CA 1
ATOM 719 C C . ALA A 1 99 ? -14.786 10.898 1.621 1.00 25.60 206 ALA A C 1
ATOM 720 O O . ALA A 1 99 ? -15.601 10.377 0.865 1.00 24.46 206 ALA A O 1
ATOM 722 N N . LYS A 1 100 ? -14.562 12.211 1.663 1.00 20.15 207 LYS A N 1
ATOM 723 C CA . LYS A 1 100 ? -15.139 13.160 0.716 1.00 21.84 207 LYS A CA 1
ATOM 724 C C . LYS A 1 100 ? -16.657 13.328 0.908 1.00 20.31 207 LYS A C 1
ATOM 725 O O . LYS A 1 100 ? -17.377 13.739 -0.002 1.00 24.36 207 LYS A O 1
ATOM 731 N N . ILE A 1 101 ? -17.126 13.050 2.120 1.00 16.04 208 ILE A N 1
ATOM 732 C CA . ILE A 1 101 ? -18.514 13.333 2.491 1.00 13.29 208 ILE A CA 1
ATOM 733 C C . ILE A 1 101 ? -18.578 14.650 3.267 1.00 13.12 208 ILE A C 1
ATOM 734 O O . ILE A 1 101 ? -18.019 14.763 4.358 1.00 13.94 208 ILE A O 1
ATOM 739 N N . PRO A 1 102 ? -19.256 15.660 2.702 1.00 15.88 209 PRO A N 1
ATOM 740 C CA . PRO A 1 102 ? -19.264 16.977 3.346 1.00 20.21 209 PRO A CA 1
ATOM 741 C C . PRO A 1 102 ? -20.223 17.068 4.529 1.00 19.50 209 PRO A C 1
ATOM 742 O O . PRO A 1 102 ? -20.984 16.142 4.793 1.00 15.93 209 PRO A O 1
ATOM 746 N N . PRO A 1 103 ? -20.198 18.196 5.238 1.00 18.91 210 PRO A N 1
ATOM 747 C CA . PRO A 1 103 ? -21.165 18.431 6.314 1.00 17.51 210 PRO A CA 1
ATOM 748 C C . PRO A 1 103 ? -22.600 18.367 5.817 1.00 15.74 210 PRO A C 1
ATOM 749 O O . PRO A 1 103 ? -22.880 18.798 4.699 1.00 16.12 210 PRO A O 1
ATOM 753 N N . ASN A 1 104 ? -23.487 17.819 6.642 1.00 16.14 211 ASN A N 1
ATOM 754 C CA . ASN A 1 104 ? -24.923 17.843 6.383 1.00 15.32 211 ASN A CA 1
ATOM 755 C C . ASN A 1 104 ? -25.299 17.261 5.031 1.00 14.67 211 ASN A C 1
ATOM 756 O O . ASN A 1 104 ? -26.117 17.824 4.304 1.00 19.33 211 ASN A O 1
ATOM 761 N N . ALA A 1 105 ? -24.705 16.118 4.702 1.00 12.74 212 ALA A N 1
ATOM 762 C CA . ALA A 1 105 ? -24.897 15.517 3.390 1.00 13.93 212 ALA A CA 1
ATOM 763 C C . ALA A 1 105 ? -25.965 14.432 3.394 1.00 14.52 212 ALA A C 1
ATOM 764 O O . ALA A 1 105 ? -25.975 13.562 4.263 1.00 14.18 212 ALA A O 1
ATOM 766 N N . LYS A 1 106 ? -26.855 14.490 2.412 1.00 14.26 213 LYS A N 1
ATOM 767 C CA . LYS A 1 106 ? -27.764 13.389 2.123 1.00 17.09 213 LYS A CA 1
ATOM 768 C C . LYS A 1 106 ? -27.017 12.341 1.306 1.00 17.71 213 LYS A C 1
ATOM 769 O O . LYS A 1 106 ? -26.426 12.668 0.277 1.00 15.44 213 LYS A O 1
ATOM 775 N N . LEU A 1 107 ? -27.025 11.088 1.763 1.00 12.30 214 LEU A N 1
ATOM 776 C CA . LEU A 1 107 ? -26.314 10.030 1.060 1.00 14.13 214 LEU A CA 1
ATOM 777 C C . LEU A 1 107 ? -27.275 9.119 0.310 1.00 14.39 214 LEU A C 1
ATOM 778 O O . LEU A 1 107 ? -28.360 8.808 0.798 1.00 14.44 214 LEU A O 1
ATOM 783 N N . THR A 1 108 ? -26.865 8.707 -0.882 1.00 11.41 215 THR A N 1
ATOM 784 C CA . THR A 1 108 ? -27.615 7.744 -1.667 1.00 11.46 215 THR A CA 1
ATOM 785 C C . 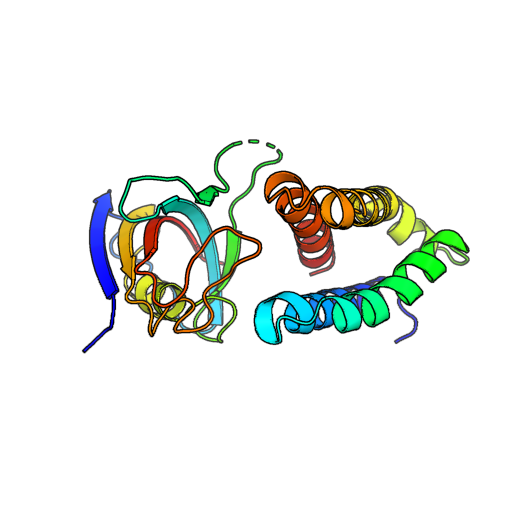THR A 1 108 ? -26.828 6.434 -1.726 1.00 13.42 215 THR A C 1
ATOM 786 O O . THR A 1 108 ? -25.646 6.446 -2.043 1.00 13.03 215 THR A O 1
ATOM 790 N N . PHE A 1 109 ? -27.467 5.322 -1.376 1.00 12.23 216 PHE A N 1
ATOM 791 C CA . PHE A 1 109 ? -26.847 4.007 -1.537 1.00 11.46 216 PHE A CA 1
ATOM 792 C C . PHE A 1 109 ? -27.724 3.078 -2.359 1.00 12.85 216 PHE A C 1
ATOM 793 O O . PHE A 1 109 ? -28.934 3.007 -2.136 1.00 16.80 216 PHE A O 1
ATOM 801 N N . GLU A 1 110 ? -27.113 2.349 -3.287 1.00 11.57 217 GLU A N 1
ATOM 802 C CA . GLU A 1 110 ? -27.734 1.145 -3.815 1.00 14.16 217 GLU A CA 1
ATOM 803 C C . GLU A 1 110 ? -27.217 0.010 -2.954 1.00 13.25 217 GLU A C 1
ATOM 804 O O . GLU A 1 110 ? -25.999 -0.149 -2.810 1.00 12.92 217 GLU A O 1
ATOM 810 N N . VAL A 1 111 ? -28.134 -0.735 -2.355 1.00 11.68 218 VAL A N 1
ATOM 811 C CA . VAL A 1 111 ? -27.774 -1.816 -1.448 1.00 10.66 218 VAL A CA 1
ATOM 812 C C . VAL A 1 111 ? -28.415 -3.118 -1.889 1.00 12.44 218 VAL A C 1
ATOM 813 O O . VAL A 1 111 ? -29.626 -3.173 -2.137 1.00 13.27 218 VAL A O 1
ATOM 817 N N . GLU A 1 112 ? -27.607 -4.166 -1.991 1.00 9.59 219 GLU A N 1
ATOM 818 C CA . GLU A 1 112 ? -28.148 -5.486 -2.295 1.00 11.19 219 GLU A CA 1
ATOM 819 C C . GLU A 1 112 ? -27.896 -6.396 -1.108 1.00 12.13 219 GLU A C 1
ATOM 820 O O . GLU A 1 112 ? -26.744 -6.596 -0.692 1.00 11.48 219 GLU A O 1
ATOM 826 N N . LEU A 1 113 ? -28.983 -6.915 -0.552 1.00 11.36 220 LEU A N 1
ATOM 827 C CA . LEU A 1 113 ? -28.918 -7.843 0.569 1.00 11.34 220 LEU A CA 1
ATOM 828 C C . LEU A 1 113 ? -28.731 -9.248 0.027 1.00 15.24 220 LEU A C 1
ATOM 829 O O . LEU A 1 113 ? -29.669 -9.840 -0.513 1.00 14.84 220 LEU A O 1
ATOM 834 N N . VAL A 1 114 ? -27.512 -9.758 0.170 1.00 12.36 221 VAL A N 1
ATOM 835 C CA . VAL A 1 114 ? -27.094 -11.047 -0.393 1.00 14.62 221 VAL A CA 1
ATOM 836 C C . VAL A 1 114 ? -27.408 -12.240 0.498 1.00 16.01 221 VAL A C 1
ATOM 837 O O . VAL A 1 114 ? -27.738 -13.318 0.006 1.00 16.83 221 VAL A O 1
ATOM 841 N N . ASP A 1 115 ? -27.258 -12.068 1.804 1.00 12.73 222 ASP A N 1
ATOM 842 C CA . ASP A 1 115 ? -27.432 -13.197 2.710 1.00 15.01 222 ASP A CA 1
ATOM 843 C C . ASP A 1 115 ? -27.693 -12.719 4.132 1.00 16.61 222 ASP A C 1
ATOM 844 O O . ASP A 1 115 ? -27.357 -11.585 4.489 1.00 13.42 222 ASP A O 1
ATOM 849 N N . ILE A 1 116 ? -28.306 -13.591 4.926 1.00 14.18 223 ILE A N 1
ATOM 850 C CA . ILE A 1 116 ? -28.543 -13.365 6.348 1.00 15.00 223 ILE A CA 1
ATOM 851 C C . ILE A 1 116 ? -28.071 -14.602 7.101 1.00 19.05 223 ILE A C 1
ATOM 852 O O . ILE A 1 116 ? -28.581 -15.698 6.857 1.00 16.46 223 ILE A O 1
ATOM 857 N N . ASP A 1 117 ? -27.111 -14.447 8.005 1.00 17.50 224 ASP A N 1
ATOM 858 C CA . ASP A 1 117 ? -26.535 -15.610 8.685 1.00 23.60 224 ASP A CA 1
ATOM 859 C C . ASP A 1 117 ? -27.541 -16.240 9.635 1.00 35.58 224 ASP A C 1
ATOM 860 O O . ASP A 1 117 ? -28.443 -15.564 10.127 1.00 44.16 224 ASP A O 1
ATOM 865 N N . SER B 2 1 ? -5.344 -9.938 27.402 1.00 34.22 2020 SER B N 1
ATOM 866 C CA . SER B 2 1 ? -5.025 -11.197 26.741 1.00 31.83 2020 SER B CA 1
ATOM 867 C C . SER B 2 1 ? -3.588 -11.185 26.238 1.00 26.27 2020 SER B C 1
ATOM 868 O O . SER B 2 1 ? -3.039 -10.125 25.944 1.00 26.41 2020 SER B O 1
ATOM 871 N N . ILE B 2 2 ? -2.980 -12.366 26.147 1.00 23.97 2021 ILE B N 1
ATOM 872 C CA . ILE B 2 2 ? -1.650 -12.485 25.562 1.00 21.45 2021 ILE B CA 1
ATOM 873 C C . ILE B 2 2 ? -1.739 -13.230 24.236 1.00 20.85 2021 ILE B C 1
ATOM 874 O O . ILE B 2 2 ? -0.717 -13.487 23.584 1.00 20.34 2021 ILE B O 1
ATOM 879 N N . LEU B 2 3 ? -2.965 -13.572 23.837 1.00 18.59 2022 LEU B N 1
ATOM 880 C CA . LEU B 2 3 ? -3.198 -14.264 22.572 1.00 18.66 2022 LEU B CA 1
ATOM 881 C C . LEU B 2 3 ? -3.238 -13.245 21.437 1.00 17.94 2022 LEU B C 1
ATOM 882 O O . LEU B 2 3 ? -3.969 -12.258 21.511 1.00 16.95 2022 LEU B O 1
ATOM 887 N N . TRP B 2 4 ? -2.459 -13.486 20.389 1.00 14.28 2023 TRP B N 1
ATOM 888 C CA . TRP B 2 4 ? -2.364 -12.502 19.317 1.00 14.33 2023 TRP B CA 1
ATOM 889 C C . TRP B 2 4 ? -3.725 -12.272 18.669 1.00 14.30 2023 TRP B C 1
ATOM 890 O O . TRP B 2 4 ? -4.054 -11.136 18.323 1.00 14.69 2023 TRP B O 1
ATOM 901 N N . HIS B 2 5 ? -4.527 -13.321 18.503 1.00 15.53 2024 HIS B N 1
ATOM 902 C CA . HIS B 2 5 ? -5.798 -13.118 17.799 1.00 16.63 2024 HIS B CA 1
ATOM 903 C C . HIS B 2 5 ? -6.721 -12.241 18.650 1.00 17.38 2024 HIS B C 1
ATOM 904 O O . HIS B 2 5 ? -7.437 -11.388 18.120 1.00 16.57 2024 HIS B O 1
ATOM 911 N N . GLU B 2 6 ? -6.655 -12.384 19.968 1.00 15.61 2025 GLU B N 1
ATOM 912 C CA . GLU B 2 6 ? -7.492 -11.564 20.839 1.00 17.66 2025 GLU B CA 1
ATOM 913 C C . GLU B 2 6 ? -6.957 -10.137 20.936 1.00 17.97 2025 GLU B C 1
ATOM 914 O O . GLU B 2 6 ? -7.724 -9.174 20.930 1.00 17.87 2025 GLU B O 1
ATOM 920 N N . MET B 2 7 ? -5.639 -9.996 21.007 1.00 15.46 2026 MET B N 1
ATOM 921 C CA . MET B 2 7 ? -5.045 -8.674 21.055 1.00 13.48 2026 MET B CA 1
ATOM 922 C C . MET B 2 7 ? -5.379 -7.886 19.787 1.00 12.78 2026 MET B C 1
ATOM 923 O O . MET B 2 7 ? -5.762 -6.716 19.866 1.00 14.69 2026 MET B O 1
ATOM 928 N N . TRP B 2 8 ? -5.255 -8.523 18.624 1.00 10.96 2027 TRP B N 1
ATOM 929 C CA . TRP B 2 8 ? -5.568 -7.839 17.372 1.00 11.53 2027 TRP B CA 1
ATOM 930 C C . TRP B 2 8 ? -7.073 -7.600 17.238 1.00 11.74 2027 TRP B C 1
ATOM 931 O O . TRP B 2 8 ? -7.491 -6.552 16.750 1.00 13.84 2027 TRP B O 1
ATOM 942 N N . HIS B 2 9 ? -7.898 -8.535 17.703 1.00 12.68 2028 HIS B N 1
ATOM 943 C CA . HIS B 2 9 ? -9.347 -8.355 17.564 1.00 13.92 2028 HIS B CA 1
ATOM 944 C C . HIS B 2 9 ? -9.810 -7.123 18.339 1.00 13.81 2028 HIS B C 1
ATOM 945 O O . HIS B 2 9 ? -10.515 -6.250 17.800 1.00 14.00 2028 HIS B O 1
ATOM 952 N N . GLU B 2 10 ? -9.379 -7.030 19.591 1.00 14.43 2029 GLU B N 1
ATOM 953 C CA . GLU B 2 10 ? -9.724 -5.893 20.434 1.00 14.51 2029 GLU B CA 1
ATOM 954 C C . GLU B 2 10 ? -9.136 -4.590 19.896 1.00 16.33 2029 GLU B C 1
ATOM 955 O O . GLU B 2 10 ? -9.811 -3.551 19.880 1.00 14.47 2029 GLU B O 1
ATOM 961 N N . GLY B 2 11 ? -7.882 -4.650 19.456 1.00 12.50 2030 GLY B N 1
ATOM 962 C CA . GLY B 2 11 ? -7.184 -3.471 18.969 1.00 11.86 2030 GLY B CA 1
ATOM 963 C C . GLY B 2 11 ? -7.767 -2.914 17.687 1.00 11.82 2030 GLY B C 1
ATOM 964 O O . GLY B 2 11 ? -7.872 -1.694 17.526 1.00 12.28 2030 GLY B O 1
ATOM 965 N N . LEU B 2 12 ? -8.137 -3.797 16.766 1.00 12.59 2031 LEU B N 1
ATOM 966 C CA . LEU B 2 12 ? -8.673 -3.342 15.493 1.00 11.72 2031 LEU B CA 1
ATOM 967 C C . LEU B 2 12 ? -10.018 -2.681 15.716 1.00 11.75 2031 LEU B C 1
ATOM 968 O O . LEU B 2 12 ? -10.321 -1.633 15.125 1.00 12.53 2031 LEU B O 1
ATOM 973 N N . GLU B 2 13 ? -10.819 -3.275 16.595 1.00 11.72 2032 GLU B N 1
ATOM 974 C CA . GLU B 2 13 ? -12.136 -2.724 16.866 1.00 13.12 2032 GLU B CA 1
ATOM 975 C C . GLU B 2 13 ? -12.004 -1.349 17.523 1.00 12.97 2032 GLU B C 1
ATOM 976 O O . GLU B 2 13 ? -12.654 -0.390 17.103 1.00 13.19 2032 GLU B O 1
ATOM 982 N N . GLU B 2 14 ? -11.140 -1.245 18.527 1.00 12.68 2033 GLU B N 1
ATOM 983 C CA . GLU B 2 14 ? -10.935 0.029 19.214 1.00 16.01 2033 GLU B CA 1
ATOM 984 C C . GLU B 2 14 ? -10.304 1.088 18.301 1.00 13.15 2033 GLU B C 1
ATOM 985 O O . GLU B 2 14 ? -10.678 2.258 18.338 1.00 14.04 2033 GLU B O 1
ATOM 991 N N . ALA B 2 15 ? -9.336 0.682 17.490 1.00 13.23 2034 ALA B N 1
ATOM 992 C CA . ALA B 2 15 ? -8.717 1.604 16.546 1.00 10.26 2034 ALA B CA 1
ATOM 993 C C . ALA B 2 15 ? -9.768 2.162 15.581 1.00 10.76 2034 ALA B C 1
ATOM 994 O O . ALA B 2 15 ? -9.778 3.359 15.266 1.00 12.26 2034 ALA B O 1
ATOM 996 N N . SER B 2 16 ? -10.674 1.301 15.132 1.00 11.99 2035 SER B N 1
ATOM 997 C CA . SER B 2 16 ? -11.716 1.744 14.205 1.00 12.12 2035 SER B CA 1
ATOM 998 C C . SER B 2 16 ? -12.740 2.647 14.904 1.00 13.46 2035 SER B C 1
ATOM 999 O O . SER B 2 16 ? -13.295 3.549 14.286 1.00 11.84 2035 SER B O 1
ATOM 1002 N N . ARG B 2 17 ? -12.998 2.401 16.181 1.00 12.53 2036 ARG B N 1
ATOM 1003 C CA . ARG B 2 17 ? -13.902 3.267 16.930 1.00 13.93 2036 ARG B CA 1
ATOM 1004 C C . ARG B 2 17 ? -13.308 4.665 17.034 1.00 13.95 2036 ARG B C 1
ATOM 1005 O O . ARG B 2 17 ? -13.995 5.668 16.857 1.00 15.80 2036 ARG B O 1
ATOM 1013 N N . LEU B 2 18 ? -12.015 4.719 17.337 1.00 12.61 2037 LEU B N 1
ATOM 1014 C CA . LEU B 2 18 ? -11.332 5.995 17.463 1.00 14.01 2037 LEU B CA 1
ATOM 1015 C C . LEU B 2 18 ? -11.289 6.730 16.129 1.00 13.73 2037 LEU B C 1
ATOM 1016 O O . LEU B 2 18 ? -11.522 7.933 16.071 1.00 15.44 2037 LEU B O 1
ATOM 1021 N N . TYR B 2 19 ? -10.989 6.017 15.046 1.00 11.53 2038 TYR B N 1
ATOM 1022 C CA . TYR B 2 19 ? -10.913 6.674 13.752 1.00 11.52 2038 TYR B CA 1
ATOM 1023 C C . TYR B 2 19 ? -12.286 7.077 13.197 1.00 13.49 2038 TYR B C 1
ATOM 1024 O O . TYR B 2 19 ? -12.513 8.256 12.889 1.00 13.75 2038 TYR B O 1
ATOM 1033 N N . PHE B 2 20 ? -13.192 6.111 13.056 1.00 12.28 2039 PHE B N 1
ATOM 1034 C CA . PHE B 2 20 ? -14.498 6.377 12.450 1.00 12.80 2039 PHE B CA 1
ATOM 1035 C C . PHE B 2 20 ? -15.471 7.046 13.412 1.00 14.48 2039 PHE B C 1
ATOM 1036 O O . PHE B 2 20 ? -16.280 7.879 13.005 1.00 16.89 2039 PHE B O 1
ATOM 1044 N N . GLY B 2 21 ? -15.404 6.667 14.679 1.00 13.37 2040 GLY B N 1
ATOM 1045 C CA . GLY B 2 21 ? -16.316 7.195 15.678 1.00 19.43 2040 GLY B CA 1
ATOM 1046 C C . GLY B 2 21 ? -15.872 8.548 16.199 1.00 21.32 2040 GLY B C 1
ATOM 1047 O O . GLY B 2 21 ? -16.596 9.541 16.065 1.00 22.76 2040 GLY B O 1
ATOM 1048 N N . GLU B 2 22 ? -14.678 8.586 16.784 1.00 21.62 2041 GLU B N 1
ATOM 1049 C CA . GLU B 2 22 ? -14.154 9.797 17.411 1.00 19.91 2041 GLU B CA 1
ATOM 1050 C C . GLU B 2 22 ? -13.430 10.735 16.448 1.00 19.61 2041 GLU B C 1
ATOM 1051 O O . GLU B 2 22 ? -13.073 11.847 16.834 1.00 23.07 2041 GLU B O 1
ATOM 1057 N N . ARG B 2 23 ? -13.204 10.300 15.211 1.00 16.23 2042 ARG B N 1
ATOM 1058 C CA . ARG B 2 23 ? -12.470 11.105 14.235 1.00 15.28 2042 ARG B CA 1
ATOM 1059 C C . ARG B 2 23 ? -11.104 11.469 14.800 1.00 19.03 2042 ARG B C 1
ATOM 1060 O O . ARG B 2 23 ? -10.687 12.629 14.786 1.00 17.77 2042 ARG B O 1
ATOM 1068 N N . ASN B 2 24 ? -10.409 10.452 15.285 1.00 15.57 2043 ASN B N 1
ATOM 1069 C CA . ASN B 2 24 ? -9.229 10.633 16.115 1.00 12.66 2043 ASN B CA 1
ATOM 1070 C C . ASN B 2 24 ? -8.106 9.766 15.570 1.00 12.20 2043 ASN B C 1
ATOM 1071 O O . ASN B 2 24 ? -7.882 8.652 16.061 1.00 14.68 2043 ASN B O 1
ATOM 1076 N N . VAL B 2 25 ? -7.423 10.252 14.537 1.00 12.91 2044 VAL B N 1
ATOM 1077 C CA . VAL B 2 25 ? -6.414 9.420 13.887 1.00 14.45 2044 VAL B CA 1
ATOM 1078 C C . VAL B 2 25 ? -5.195 9.246 14.792 1.00 15.18 2044 VAL B C 1
ATOM 1079 O O . VAL B 2 25 ? -4.571 8.178 14.797 1.00 12.35 2044 VAL B O 1
ATOM 1083 N N . LYS B 2 26 ? -4.856 10.275 15.569 1.00 14.20 2045 LYS B N 1
ATOM 1084 C CA . LYS B 2 26 ? -3.727 10.152 16.499 1.00 15.27 2045 LYS B CA 1
ATOM 1085 C C . LYS B 2 26 ? -3.966 9.010 17.487 1.00 13.88 2045 LYS B C 1
ATOM 1086 O O . LYS B 2 26 ? -3.074 8.182 17.726 1.00 12.84 2045 LYS B O 1
ATOM 1092 N N . GLY B 2 27 ? -5.177 8.954 18.038 1.00 13.40 2046 GLY B N 1
ATOM 1093 C CA . GLY B 2 27 ? -5.546 7.917 18.983 1.00 14.28 2046 GLY B CA 1
ATOM 1094 C C . GLY B 2 27 ? -5.546 6.543 18.332 1.00 12.00 2046 GLY B C 1
ATOM 1095 O O . GLY B 2 27 ? -5.066 5.570 18.914 1.00 14.26 2046 GLY B O 1
ATOM 1096 N N . MET B 2 28 ? -6.095 6.473 17.123 1.00 13.69 2047 MET B N 1
ATOM 1097 C CA . MET B 2 28 ? -6.069 5.236 16.341 1.00 13.91 2047 MET B CA 1
ATOM 1098 C C . MET B 2 28 ? -4.645 4.675 16.211 1.00 11.20 2047 MET B C 1
ATOM 1099 O O . MET B 2 28 ? -4.407 3.487 16.458 1.00 11.70 2047 MET B O 1
ATOM 1104 N N . PHE B 2 29 ? -3.696 5.533 15.834 1.00 12.08 2048 PHE B N 1
ATOM 1105 C CA . PHE B 2 29 ? -2.317 5.080 15.650 1.00 12.11 2048 PHE B CA 1
ATOM 1106 C C . PHE B 2 29 ? -1.700 4.592 16.952 1.00 15.78 2048 PHE B C 1
ATOM 1107 O O . PHE B 2 29 ? -0.932 3.633 16.955 1.00 13.83 2048 PHE B O 1
ATOM 1115 N N . GLU B 2 30 ? -2.034 5.242 18.062 1.00 11.21 2049 GLU B N 1
ATOM 1116 C CA . GLU B 2 30 ? -1.505 4.803 19.352 1.00 12.50 2049 GLU B CA 1
ATOM 1117 C C . GLU B 2 30 ? -1.968 3.396 19.726 1.00 14.71 2049 GLU B C 1
ATOM 1118 O O . GLU B 2 30 ? -1.254 2.673 20.418 1.00 14.70 2049 GLU B O 1
ATOM 1124 N N . VAL B 2 31 ? -3.145 3.000 19.257 1.00 12.86 2050 VAL B N 1
ATOM 1125 C CA . VAL B 2 31 ? -3.638 1.647 19.494 1.00 12.22 2050 VAL B CA 1
ATOM 1126 C C . VAL B 2 31 ? -2.977 0.637 18.552 1.00 13.93 2050 VAL B C 1
ATOM 1127 O O . VAL B 2 31 ? -2.618 -0.470 18.967 1.00 16.84 2050 VAL B O 1
ATOM 1131 N N . LEU B 2 32 ? -2.811 1.017 17.288 1.00 12.77 2051 LEU B N 1
ATOM 1132 C CA . LEU B 2 32 ? -2.269 0.101 16.283 1.00 11.22 2051 LEU B CA 1
ATOM 1133 C C . LEU B 2 32 ? -0.753 -0.059 16.379 1.00 14.14 2051 LEU B C 1
ATOM 1134 O O . LEU B 2 32 ? -0.220 -1.152 16.151 1.00 13.99 2051 LEU B O 1
ATOM 1139 N N . GLU B 2 33 ? -0.054 1.028 16.698 1.00 16.39 2052 GLU B N 1
ATOM 1140 C CA . GLU B 2 33 ? 1.419 1.025 16.738 1.00 19.83 2052 GLU B CA 1
ATOM 1141 C C . GLU B 2 33 ? 2.050 -0.139 17.519 1.00 18.12 2052 GLU B C 1
ATOM 1142 O O . GLU B 2 33 ? 2.924 -0.846 16.994 1.00 16.85 2052 GLU B O 1
ATOM 1148 N N . PRO B 2 34 ? 1.623 -0.342 18.776 1.00 19.51 2053 PRO B N 1
ATOM 1149 C CA . PRO B 2 34 ? 2.139 -1.424 19.628 1.00 22.11 2053 PRO B CA 1
ATOM 1150 C C . PRO B 2 34 ? 1.882 -2.799 19.033 1.00 16.70 2053 PRO B C 1
ATOM 1151 O O . PRO B 2 34 ? 2.683 -3.727 19.196 1.00 15.90 2053 PRO B O 1
ATOM 1155 N N . LEU B 2 35 ? 0.746 -2.935 18.362 1.00 13.79 2054 LEU B N 1
ATOM 1156 C CA . LEU B 2 35 ? 0.397 -4.222 17.788 1.00 10.72 2054 LEU B CA 1
ATOM 1157 C C . LEU B 2 35 ? 1.291 -4.503 16.580 1.00 11.27 2054 LEU B C 1
ATOM 1158 O O . LEU B 2 35 ? 1.803 -5.608 16.437 1.00 10.83 2054 LEU B O 1
ATOM 1163 N N . HIS B 2 36 ? 1.493 -3.517 15.710 1.00 12.10 2055 HIS B N 1
ATOM 1164 C CA . HIS B 2 36 ? 2.427 -3.714 14.608 1.00 9.53 2055 HIS B CA 1
ATOM 1165 C C . HIS B 2 36 ? 3.855 -3.928 15.111 1.00 12.20 2055 HIS B C 1
ATOM 1166 O O . HIS B 2 36 ? 4.614 -4.705 14.524 1.00 11.92 2055 HIS B O 1
ATOM 1173 N N . ALA B 2 37 ? 4.218 -3.241 16.190 1.00 12.95 2056 ALA B N 1
ATOM 1174 C CA . ALA B 2 37 ? 5.564 -3.407 16.764 1.00 13.80 2056 ALA B CA 1
ATOM 1175 C C . ALA B 2 37 ? 5.768 -4.843 17.227 1.00 12.20 2056 ALA B C 1
ATOM 1176 O O . ALA B 2 37 ? 6.834 -5.430 17.030 1.00 11.98 2056 ALA B O 1
ATOM 1178 N N . MET B 2 38 ? 4.733 -5.403 17.838 1.00 12.28 2057 MET B N 1
ATOM 1179 C CA . MET B 2 38 ? 4.727 -6.799 18.261 1.00 13.51 2057 MET B CA 1
ATOM 1180 C C . MET B 2 38 ? 5.014 -7.732 17.083 1.00 13.18 2057 MET B C 1
ATOM 1181 O O . MET B 2 38 ? 5.813 -8.668 17.181 1.00 13.73 2057 MET B O 1
ATOM 1186 N N . MET B 2 39 ? 4.368 -7.461 15.956 1.00 10.21 2058 MET B N 1
ATOM 1187 C CA . MET B 2 39 ? 4.567 -8.268 14.752 1.00 13.08 2058 MET B CA 1
ATOM 1188 C C . MET B 2 39 ? 6.012 -8.158 14.257 1.00 12.33 2058 MET B C 1
ATOM 1189 O O . MET B 2 39 ? 6.587 -9.120 13.772 1.00 12.77 2058 MET B O 1
ATOM 1194 N N . GLU B 2 40 ? 6.598 -6.973 14.394 1.00 12.39 2059 GLU B N 1
ATOM 1195 C CA . GLU B 2 40 ? 7.933 -6.729 13.874 1.00 12.37 2059 GLU B CA 1
ATOM 1196 C C . GLU B 2 40 ? 9.010 -7.334 14.780 1.00 13.28 2059 GLU B C 1
ATOM 1197 O O . GLU B 2 40 ? 10.141 -7.565 14.342 1.00 14.09 2059 GLU B O 1
ATOM 1203 N N . ARG B 2 41 ? 8.640 -7.642 16.020 1.00 12.51 2060 ARG B N 1
ATOM 1204 C CA . ARG B 2 41 ? 9.485 -8.441 16.914 1.00 13.82 2060 ARG B CA 1
ATOM 1205 C C . ARG B 2 41 ? 9.492 -9.930 16.530 1.00 12.25 2060 ARG B C 1
ATOM 1206 O O . ARG B 2 41 ? 10.413 -10.667 16.898 1.00 13.06 2060 ARG B O 1
ATOM 1214 N N . GLY B 2 42 ? 8.455 -10.363 15.811 1.00 13.39 2061 GLY B N 1
ATOM 1215 C CA . GLY B 2 42 ? 8.371 -11.720 15.303 1.00 11.38 2061 GLY B CA 1
ATOM 1216 C C . GLY B 2 42 ? 7.677 -12.694 16.241 1.00 12.16 2061 GLY B C 1
ATOM 1217 O O . GLY B 2 42 ? 7.610 -12.471 17.445 1.00 12.45 2061 GLY B O 1
ATOM 1218 N N . PRO B 2 43 ? 7.155 -13.793 15.682 1.00 12.33 2062 PRO B N 1
ATOM 1219 C CA . PRO B 2 43 ? 6.437 -14.780 16.493 1.00 13.00 2062 PRO B CA 1
ATOM 1220 C C . PRO B 2 43 ? 7.399 -15.587 17.360 1.00 15.02 2062 PRO B C 1
ATOM 1221 O O . PRO B 2 43 ? 8.519 -15.881 16.935 1.00 15.21 2062 PRO B O 1
ATOM 1225 N N . GLN B 2 44 ? 6.952 -15.939 18.560 1.00 14.57 2063 GLN B N 1
ATOM 1226 C CA . GLN B 2 44 ? 7.806 -16.597 19.545 1.00 16.18 2063 GLN B CA 1
ATOM 1227 C C . GLN B 2 44 ? 7.219 -17.924 20.011 1.00 16.57 2063 GLN B C 1
ATOM 1228 O O . GLN B 2 44 ? 7.833 -18.621 20.822 1.00 17.72 2063 GLN B O 1
ATOM 1234 N N . THR B 2 45 ? 6.029 -18.262 19.520 1.00 13.98 2064 THR B N 1
ATOM 1235 C CA . THR B 2 45 ? 5.366 -19.522 19.876 1.00 16.28 2064 THR B CA 1
ATOM 1236 C C . THR B 2 45 ? 4.709 -20.144 18.652 1.00 16.57 2064 THR B C 1
ATOM 1237 O O . THR B 2 45 ? 4.591 -19.502 17.615 1.00 14.49 2064 THR B O 1
ATOM 1241 N N . LEU B 2 46 ? 4.276 -21.395 18.785 1.00 18.09 2065 LEU B N 1
ATOM 1242 C CA . LEU B 2 46 ? 3.584 -22.087 17.705 1.00 17.23 2065 LEU B CA 1
ATOM 1243 C C . LEU B 2 46 ? 2.380 -21.299 17.205 1.00 15.86 2065 LEU B C 1
ATOM 1244 O O . LEU B 2 46 ? 2.184 -21.136 15.992 1.00 16.23 2065 LEU B O 1
ATOM 1249 N N . LYS B 2 47 ? 1.585 -20.799 18.140 1.00 14.32 2066 LYS B N 1
ATOM 1250 C CA . LYS B 2 47 ? 0.343 -20.121 17.783 1.00 14.79 2066 LYS B CA 1
ATOM 1251 C C . LYS B 2 47 ? 0.631 -18.744 17.196 1.00 16.97 2066 LYS B C 1
ATOM 1252 O O . LYS B 2 47 ? -0.022 -18.332 16.241 1.00 14.83 2066 LYS B O 1
ATOM 1258 N N . GLU B 2 48 ? 1.613 -18.038 17.756 1.00 14.23 2067 GLU B N 1
ATOM 1259 C CA . GLU B 2 48 ? 2.010 -16.744 17.176 1.00 14.75 2067 GLU B CA 1
ATOM 1260 C C . GLU B 2 48 ? 2.520 -16.945 15.747 1.00 13.91 2067 GLU B C 1
ATOM 1261 O O . GLU B 2 48 ? 2.249 -16.135 14.848 1.00 11.74 2067 GLU B O 1
ATOM 1267 N N . THR B 2 49 ? 3.238 -18.042 15.531 1.00 14.75 2068 THR B N 1
ATOM 1268 C CA . THR B 2 49 ? 3.780 -18.349 14.212 1.00 14.21 2068 THR B CA 1
ATOM 1269 C C . THR B 2 49 ? 2.653 -18.621 13.208 1.00 12.97 2068 THR B C 1
ATOM 1270 O O . THR B 2 49 ? 2.691 -18.135 12.075 1.00 12.06 2068 THR B O 1
ATOM 1274 N N . SER B 2 50 ? 1.657 -19.396 13.625 1.00 14.31 2069 SER B N 1
ATOM 1275 C CA . SER B 2 50 ? 0.515 -19.694 12.765 1.00 14.82 2069 SER B CA 1
ATOM 1276 C C . SER B 2 50 ? -0.262 -18.422 12.433 1.00 14.42 2069 SER B C 1
ATOM 1277 O O . SER B 2 50 ? -0.708 -18.234 11.294 1.00 12.98 2069 SER B O 1
ATOM 1280 N N . PHE B 2 51 ? -0.411 -17.552 13.429 1.00 11.95 2070 PHE B N 1
ATOM 1281 C CA . PHE B 2 51 ? -1.117 -16.287 13.236 1.00 11.89 2070 PHE B CA 1
ATOM 1282 C C . PHE B 2 51 ? -0.364 -15.403 12.240 1.00 11.59 2070 PHE B C 1
ATOM 1283 O O . PHE B 2 51 ? -0.957 -14.804 11.331 1.00 11.75 2070 PHE B O 1
ATOM 1291 N N . ASN B 2 52 ? 0.948 -15.324 12.419 1.00 9.37 2071 ASN B N 1
ATOM 1292 C CA . ASN B 2 52 ? 1.783 -14.538 11.517 1.00 11.17 2071 ASN B CA 1
ATOM 1293 C C . ASN B 2 52 ? 1.717 -15.069 10.089 1.00 13.73 2071 ASN B C 1
ATOM 1294 O O . ASN B 2 52 ? 1.642 -14.294 9.137 1.00 11.53 2071 ASN B O 1
ATOM 1299 N N . GLN B 2 53 ? 1.727 -16.394 9.940 1.00 11.66 2072 GLN B N 1
ATOM 1300 C CA . GLN B 2 53 ? 1.627 -16.995 8.611 1.00 13.59 2072 GLN B CA 1
ATOM 1301 C C . GLN B 2 53 ? 0.319 -16.564 7.948 1.00 10.62 2072 GLN B C 1
ATOM 1302 O O . GLN B 2 53 ? 0.301 -16.189 6.775 1.00 14.29 2072 GLN B O 1
ATOM 1308 N N . ALA B 2 54 ? -0.774 -16.607 8.702 1.00 11.84 2073 ALA B N 1
ATOM 1309 C CA . ALA B 2 54 ? -2.091 -16.296 8.139 1.00 11.27 2073 ALA B CA 1
ATOM 1310 C C . ALA B 2 54 ? -2.306 -14.807 7.847 1.00 13.07 2073 ALA B C 1
ATOM 1311 O O . ALA B 2 54 ? -2.866 -14.446 6.804 1.00 12.84 2073 ALA B O 1
ATOM 1313 N N . TYR B 2 55 ? -1.883 -13.953 8.777 1.00 11.02 2074 TYR B N 1
ATOM 1314 C CA . TYR B 2 55 ? -2.315 -12.549 8.784 1.00 11.06 2074 TYR B CA 1
ATOM 1315 C C . TYR B 2 55 ? -1.202 -11.521 8.716 1.00 9.92 2074 TYR B C 1
ATOM 1316 O O . TYR B 2 55 ? -1.471 -10.329 8.540 1.00 11.60 2074 TYR B O 1
ATOM 1325 N N . GLY B 2 56 ? 0.042 -11.968 8.850 1.00 11.59 2075 GLY B N 1
ATOM 1326 C CA . GLY B 2 56 ? 1.160 -11.042 8.962 1.00 10.53 2075 GLY B CA 1
ATOM 1327 C C . GLY B 2 56 ? 1.322 -10.151 7.744 1.00 11.90 2075 GLY B C 1
ATOM 1328 O O . GLY B 2 56 ? 1.536 -8.945 7.877 1.00 12.20 2075 GLY B O 1
ATOM 1329 N N . ARG B 2 57 ? 1.217 -10.749 6.559 1.00 13.45 2076 ARG B N 1
ATOM 1330 C CA . ARG B 2 57 ? 1.307 -9.987 5.317 1.00 13.07 2076 ARG B CA 1
ATOM 1331 C C . ARG B 2 57 ? 0.190 -8.947 5.215 1.00 11.82 2076 ARG B C 1
ATOM 1332 O O . ARG B 2 57 ? 0.445 -7.786 4.914 1.00 12.20 2076 ARG B O 1
ATOM 1340 N N . ASP B 2 58 ? -1.045 -9.364 5.467 1.00 12.50 2077 ASP B N 1
ATOM 1341 C CA . ASP B 2 58 ? -2.170 -8.440 5.340 1.00 11.44 2077 ASP B CA 1
ATOM 1342 C C . ASP B 2 58 ? -2.042 -7.279 6.333 1.00 9.41 2077 ASP B C 1
ATOM 1343 O O . ASP B 2 58 ? -2.349 -6.129 5.998 1.00 10.46 2077 ASP B O 1
ATOM 1348 N N . LEU B 2 59 ? -1.590 -7.578 7.547 1.00 10.25 2078 LEU B N 1
ATOM 1349 C CA . LEU B 2 59 ? -1.474 -6.540 8.566 1.00 8.57 2078 LEU B CA 1
ATOM 1350 C C . LEU B 2 59 ? -0.346 -5.574 8.199 1.00 11.56 2078 LEU B C 1
ATOM 1351 O O . LEU B 2 59 ? -0.498 -4.366 8.344 1.00 8.96 2078 LEU B O 1
ATOM 1356 N N . MET B 2 60 ? 0.775 -6.084 7.694 1.00 10.13 2079 MET B N 1
ATOM 1357 C CA . MET B 2 60 ? 1.860 -5.169 7.364 1.00 13.69 2079 MET B CA 1
ATOM 1358 C C . MET B 2 60 ? 1.464 -4.302 6.169 1.00 11.91 2079 MET B C 1
ATOM 1359 O O . MET B 2 60 ? 1.766 -3.109 6.151 1.00 11.24 2079 MET B O 1
ATOM 1364 N N . GLU B 2 61 ? 0.758 -4.890 5.201 1.00 11.07 2080 GLU B N 1
ATOM 1365 C CA . GLU B 2 61 ? 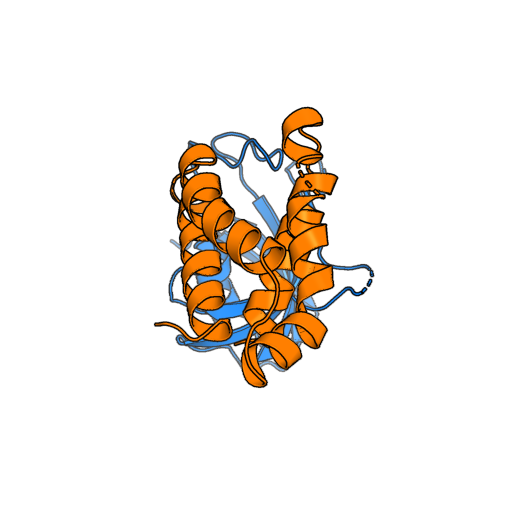0.272 -4.121 4.045 1.00 10.84 2080 GLU B CA 1
ATOM 1366 C C . GLU B 2 61 ? -0.775 -3.073 4.429 1.00 11.24 2080 GLU B C 1
ATOM 1367 O O . GLU B 2 61 ? -0.786 -1.969 3.867 1.00 11.63 2080 GLU B O 1
ATOM 1373 N N . ALA B 2 62 ? -1.642 -3.399 5.384 1.00 8.24 2081 ALA B N 1
ATOM 1374 C CA . ALA B 2 62 ? -2.585 -2.405 5.912 1.00 9.64 2081 ALA B CA 1
ATOM 1375 C C . ALA B 2 62 ? -1.837 -1.179 6.435 1.00 10.67 2081 ALA B C 1
ATOM 1376 O O . ALA B 2 62 ? -2.191 -0.032 6.135 1.00 10.30 2081 ALA B O 1
ATOM 1378 N N . GLN B 2 63 ? -0.793 -1.425 7.214 1.00 10.47 2082 GLN B N 1
ATOM 1379 C CA . GLN B 2 63 ? -0.006 -0.329 7.769 1.00 10.64 2082 GLN B CA 1
ATOM 1380 C C . GLN B 2 63 ? 0.661 0.479 6.656 1.00 11.41 2082 GLN B C 1
ATOM 1381 O O . GLN B 2 63 ? 0.723 1.705 6.734 1.00 11.92 2082 GLN B O 1
ATOM 1387 N N . GLU B 2 64 ? 1.144 -0.201 5.618 1.00 11.11 2083 GLU B N 1
ATOM 1388 C CA . GLU B 2 64 ? 1.808 0.507 4.527 1.00 15.38 2083 GLU B CA 1
ATOM 1389 C C . GLU B 2 64 ? 0.832 1.408 3.779 1.00 13.35 2083 GLU B C 1
ATOM 1390 O O . GLU B 2 64 ? 1.166 2.552 3.465 1.00 15.32 2083 GLU B O 1
ATOM 1396 N N . TRP B 2 65 ? -0.368 0.903 3.500 1.00 11.84 2084 TRP B N 1
ATOM 1397 C CA . TRP B 2 65 ? -1.384 1.732 2.850 1.00 11.98 2084 TRP B CA 1
ATOM 1398 C C . TRP B 2 65 ? -1.747 2.926 3.714 1.00 12.09 2084 TRP B C 1
ATOM 1399 O O . TRP B 2 65 ? -2.003 4.025 3.198 1.00 12.97 2084 TRP B O 1
ATOM 1419 N N . ARG B 2 67 ? 0.152 4.453 5.970 1.00 11.84 2086 ARG B N 1
ATOM 1420 C CA . ARG B 2 67 ? 1.260 5.402 5.887 1.00 13.74 2086 ARG B CA 1
ATOM 1421 C C . ARG B 2 67 ? 1.238 6.167 4.570 1.00 17.48 2086 ARG B C 1
ATOM 1422 O O . ARG B 2 67 ? 1.524 7.366 4.534 1.00 15.26 2086 ARG B O 1
ATOM 1430 N N . LYS B 2 68 ? 0.895 5.472 3.492 1.00 13.50 2087 LYS B N 1
ATOM 1431 C CA . LYS B 2 68 ? 0.733 6.121 2.200 1.00 14.32 2087 LYS B CA 1
ATOM 1432 C C . LYS B 2 68 ? -0.377 7.175 2.288 1.00 14.58 2087 LYS B C 1
ATOM 1433 O O . LYS B 2 68 ? -0.204 8.321 1.842 1.00 14.35 2087 LYS B O 1
ATOM 1439 N N . TYR B 2 69 ? -1.501 6.793 2.886 1.00 12.27 2088 TYR B N 1
ATOM 1440 C CA . TYR B 2 69 ? -2.622 7.714 3.029 1.00 14.93 2088 TYR B CA 1
ATOM 1441 C C . TYR B 2 69 ? -2.265 8.978 3.813 1.00 15.47 2088 TYR B C 1
ATOM 1442 O O . TYR B 2 69 ? -2.720 10.078 3.476 1.00 14.26 2088 TYR B O 1
ATOM 1451 N N . MET B 2 70 ? -1.468 8.835 4.866 1.00 15.07 2089 MET B N 1
ATOM 1452 C CA . MET B 2 70 ? -1.166 9.983 5.716 1.00 14.37 2089 MET B CA 1
ATOM 1453 C C . MET B 2 70 ? -0.363 11.038 4.952 1.00 15.49 2089 MET B C 1
ATOM 1454 O O . MET B 2 70 ? -0.306 12.191 5.373 1.00 18.60 2089 MET B O 1
ATOM 1459 N N . LYS B 2 71 ? 0.251 10.651 3.837 1.00 14.49 2090 LYS B N 1
ATOM 1460 C CA . LYS B 2 71 ? 0.936 11.639 2.992 1.00 17.09 2090 LYS B CA 1
ATOM 1461 C C . LYS B 2 71 ? 0.143 12.012 1.738 1.00 18.85 2090 LYS B C 1
ATOM 1462 O O . LYS B 2 71 ? 0.336 13.094 1.189 1.00 15.74 2090 LYS B O 1
ATOM 1468 N N . SER B 2 72 ? -0.741 11.131 1.275 1.00 13.01 2091 SER B N 1
ATOM 1469 C CA . SER B 2 72 ? -1.465 11.392 0.030 1.00 15.80 2091 SER B CA 1
ATOM 1470 C C . SER B 2 72 ? -2.824 12.046 0.240 1.00 19.59 2091 SER B C 1
ATOM 1471 O O . SER B 2 72 ? -3.299 12.795 -0.619 1.00 18.78 2091 SER B O 1
ATOM 1474 N N . GLY B 2 73 ? -3.463 11.738 1.363 1.00 15.59 2092 GLY B N 1
ATOM 1475 C CA . GLY B 2 73 ? -4.833 12.158 1.595 1.00 18.12 2092 GLY B CA 1
ATOM 1476 C C . GLY B 2 73 ? -5.798 11.550 0.591 1.00 22.70 2092 GLY B C 1
ATOM 1477 O O . GLY B 2 73 ? -6.940 11.992 0.467 1.00 24.72 2092 GLY B O 1
ATOM 1478 N N . ASN B 2 74 ? -5.342 10.527 -0.125 1.00 18.25 2093 ASN B N 1
ATOM 1479 C CA . ASN B 2 74 ? -6.154 9.903 -1.160 1.00 19.41 2093 ASN B CA 1
ATOM 1480 C C . ASN B 2 74 ? -7.045 8.819 -0.567 1.00 18.54 2093 ASN B C 1
ATOM 1481 O O . ASN B 2 74 ? -6.548 7.863 0.021 1.00 17.56 2093 ASN B O 1
ATOM 1486 N N . VAL B 2 75 ? -8.358 8.983 -0.709 1.00 17.86 2094 VAL B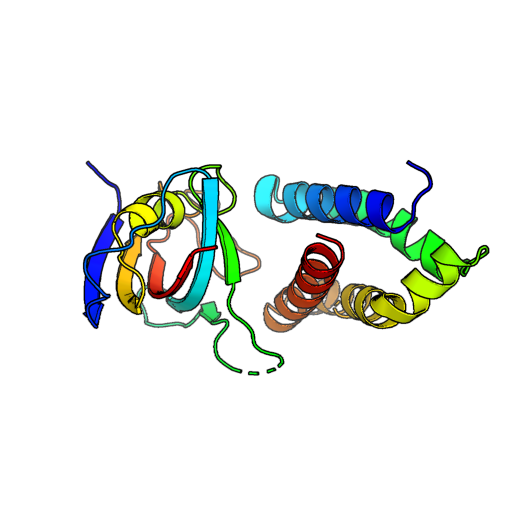 N 1
ATOM 1487 C CA . VAL B 2 75 ? -9.317 8.050 -0.107 1.00 14.92 2094 VAL B CA 1
ATOM 1488 C C . VAL B 2 75 ? -9.082 6.598 -0.552 1.00 19.63 2094 VAL B C 1
ATOM 1489 O O . VAL B 2 75 ? -9.393 5.657 0.184 1.00 18.24 2094 VAL B O 1
ATOM 1493 N N . LYS B 2 76 ? -8.526 6.420 -1.748 1.00 17.72 2095 LYS B N 1
ATOM 1494 C CA . LYS B 2 76 ? -8.197 5.092 -2.253 1.00 15.86 2095 LYS B CA 1
ATOM 1495 C C . LYS B 2 76 ? -7.224 4.360 -1.325 1.00 13.79 2095 LYS B C 1
ATOM 1496 O O . LYS B 2 76 ? -7.404 3.178 -1.043 1.00 16.18 2095 LYS B O 1
ATOM 1502 N N . ASP B 2 77 ? -6.204 5.072 -0.852 1.00 15.52 2096 ASP B N 1
ATOM 1503 C CA . ASP B 2 77 ? -5.226 4.499 0.070 1.00 12.98 2096 ASP B CA 1
ATOM 1504 C C . ASP B 2 77 ? -5.884 4.164 1.416 1.00 14.34 2096 ASP B C 1
ATOM 1505 O O . ASP B 2 77 ? -5.672 3.083 1.974 1.00 12.66 2096 ASP B O 1
ATOM 1510 N N . LEU B 2 78 ? -6.694 5.091 1.919 1.00 14.37 2097 LEU B N 1
ATOM 1511 C CA . LEU B 2 78 ?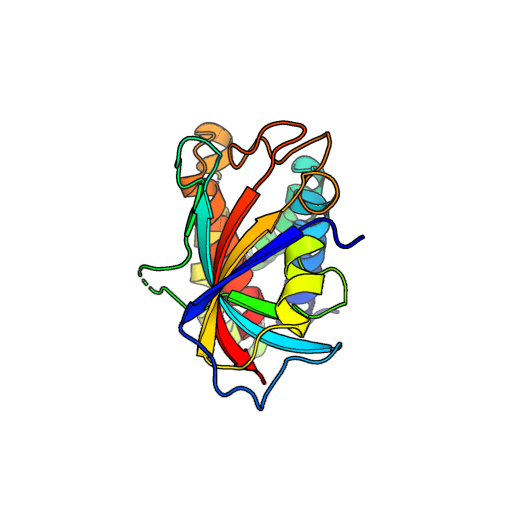 -7.429 4.899 3.170 1.00 13.42 2097 LEU B CA 1
ATOM 1512 C C . LEU B 2 78 ? -8.279 3.640 3.130 1.00 14.57 2097 LEU B C 1
ATOM 1513 O O . LEU B 2 78 ? -8.254 2.801 4.050 1.00 14.20 2097 LEU B O 1
ATOM 1518 N N . THR B 2 79 ? -9.024 3.513 2.071 1.00 11.95 2098 THR B N 1
ATOM 1519 C CA . THR B 2 79 ? -9.922 2.413 1.971 1.00 13.77 2098 THR B CA 1
ATOM 1520 C C . THR B 2 79 ? -9.220 1.055 1.807 1.00 13.87 2098 THR B C 1
ATOM 1521 O O . THR B 2 79 ? -9.700 0.061 2.244 1.00 14.07 2098 THR B O 1
ATOM 1525 N N . GLN B 2 80 ? -8.095 1.046 1.123 1.00 15.05 2099 GLN B N 1
ATOM 1526 C CA . GLN B 2 80 ? -7.315 -0.184 0.992 1.00 14.60 2099 GLN B CA 1
ATOM 1527 C C . GLN B 2 80 ? -6.762 -0.610 2.347 1.00 12.68 2099 GLN B C 1
ATOM 1528 O O . GLN B 2 80 ? -6.746 -1.803 2.677 1.00 12.29 2099 GLN B O 1
ATOM 1534 N N . ALA B 2 81 ? -6.306 0.360 3.130 1.00 11.94 2100 ALA B N 1
ATOM 1535 C CA . ALA B 2 81 ? -5.851 0.071 4.489 1.00 13.01 2100 ALA B CA 1
ATOM 1536 C C . ALA B 2 81 ? -6.958 -0.581 5.323 1.00 9.31 2100 ALA B C 1
ATOM 1537 O O . ALA B 2 81 ? -6.769 -1.650 5.921 1.00 10.57 2100 ALA B O 1
ATOM 1539 N N . TRP B 2 82 ? -8.125 0.053 5.363 1.00 10.50 2101 TRP B N 1
ATOM 1540 C CA . TRP B 2 82 ? -9.194 -0.458 6.198 1.00 9.63 2101 TRP B CA 1
ATOM 1541 C C . TRP B 2 82 ? -9.772 -1.765 5.669 1.00 10.74 2101 TRP B C 1
ATOM 1542 O O . TRP B 2 82 ? -10.186 -2.612 6.456 1.00 11.39 2101 TRP B O 1
ATOM 1553 N N . ASP B 2 83 ? -9.789 -1.947 4.350 1.00 11.08 2102 ASP B N 1
ATOM 1554 C CA . ASP B 2 83 ? -10.233 -3.229 3.793 1.00 12.22 2102 ASP B CA 1
ATOM 1555 C C . ASP B 2 83 ? -9.381 -4.376 4.324 1.00 11.29 2102 ASP B C 1
ATOM 1556 O O . ASP B 2 83 ? -9.898 -5.434 4.652 1.00 12.00 2102 ASP B O 1
ATOM 1561 N N . LEU B 2 84 ? -8.077 -4.158 4.430 1.00 10.61 2103 LEU B N 1
ATOM 1562 C CA . LEU B 2 84 ? -7.202 -5.201 4.960 1.00 9.19 2103 LEU B CA 1
ATOM 1563 C C . LEU B 2 84 ? -7.390 -5.412 6.461 1.00 9.34 2103 LEU B C 1
ATOM 1564 O O . LEU B 2 84 ? -7.468 -6.543 6.916 1.00 9.55 2103 LEU B O 1
ATOM 1569 N N . TYR B 2 85 ? -7.463 -4.337 7.240 1.00 9.36 2104 TYR B N 1
ATOM 1570 C CA . TYR B 2 85 ? -7.730 -4.495 8.668 1.00 10.13 2104 TYR B CA 1
ATOM 1571 C C . TYR B 2 85 ? -9.070 -5.207 8.927 1.00 8.68 2104 TYR B C 1
ATOM 1572 O O . TYR B 2 85 ? -9.161 -6.064 9.801 1.00 10.79 2104 TYR B O 1
ATOM 1581 N N . TYR B 2 86 ? -10.097 -4.827 8.163 1.00 9.64 2105 TYR B N 1
ATOM 1582 C CA . TYR B 2 86 ? -11.430 -5.435 8.220 1.00 10.08 2105 TYR B CA 1
ATOM 1583 C C . TYR B 2 86 ? -11.381 -6.922 7.902 1.00 12.48 2105 TYR B C 1
ATOM 1584 O O . TYR B 2 86 ? -12.005 -7.740 8.573 1.00 12.15 2105 TYR B O 1
ATOM 1593 N N . HIS B 2 87 ? -10.626 -7.254 6.861 1.00 10.79 2106 HIS B N 1
ATOM 1594 C CA . HIS B 2 87 ? -10.450 -8.632 6.451 1.00 11.31 2106 HIS B CA 1
ATOM 1595 C C . HIS B 2 87 ? -9.872 -9.468 7.595 1.00 12.96 2106 HIS B C 1
ATOM 1596 O O . HIS B 2 87 ? -10.426 -10.506 7.954 1.00 11.95 2106 HIS B O 1
ATOM 1603 N N . VAL B 2 88 ? -8.757 -9.014 8.167 1.00 10.71 2107 VAL B N 1
ATOM 1604 C CA . VAL B 2 88 ? -8.137 -9.732 9.274 1.00 12.11 2107 VAL B CA 1
ATOM 1605 C C . VAL B 2 88 ? -9.093 -9.823 10.466 1.00 11.65 2107 VAL B C 1
ATOM 1606 O O . VAL B 2 88 ? -9.264 -10.883 11.066 1.00 12.56 2107 VAL B O 1
ATOM 1610 N N . PHE B 2 89 ? -9.754 -8.713 10.785 1.00 10.54 2108 PHE B N 1
ATOM 1611 C CA . PHE B 2 89 ? -10.715 -8.710 11.880 1.00 11.05 2108 PHE B CA 1
ATOM 1612 C C . PHE B 2 89 ? -11.791 -9.783 11.680 1.00 12.46 2108 PHE B C 1
ATOM 1613 O O . PHE B 2 89 ? -12.128 -10.512 12.615 1.00 12.92 2108 PHE B O 1
ATOM 1621 N N . ARG B 2 90 ? -12.310 -9.900 10.462 1.00 10.65 2109 ARG B N 1
ATOM 1622 C CA . ARG B 2 90 ? -13.384 -10.861 10.204 1.00 13.59 2109 ARG B CA 1
ATOM 1623 C C . ARG B 2 90 ? -12.873 -12.302 10.224 1.00 14.99 2109 ARG B C 1
ATOM 1624 O O . ARG B 2 90 ? -13.557 -13.200 10.731 1.00 17.21 2109 ARG B O 1
ATOM 1632 N N . ARG B 2 91 ? -11.678 -12.534 9.684 1.00 13.17 2110 ARG B N 1
ATOM 1633 C CA . ARG B 2 91 ? -11.116 -13.888 9.650 1.00 13.56 2110 ARG B CA 1
ATOM 1634 C C . ARG B 2 91 ? -10.810 -14.401 11.057 1.00 17.83 2110 ARG B C 1
ATOM 1635 O O . ARG B 2 91 ? -10.955 -15.588 11.320 1.00 20.47 2110 ARG B O 1
ATOM 1643 N N . ILE B 2 92 ? -10.395 -13.520 11.966 1.00 16.13 2111 ILE B N 1
ATOM 1644 C CA . ILE B 2 92 ? -10.156 -13.944 13.343 1.00 19.89 2111 ILE B CA 1
ATOM 1645 C C . ILE B 2 92 ? -11.450 -13.831 14.160 1.00 28.44 2111 ILE B C 1
ATOM 1646 O O . ILE B 2 92 ? -11.469 -14.118 15.359 1.00 38.82 2111 ILE B O 1
ATOM 1651 N N . SER B 2 93 ? -12.516 -13.413 13.479 1.00 21.31 2112 SER B N 1
ATOM 1652 C CA . SER B 2 93 ? -13.880 -13.343 14.007 1.00 28.64 2112 SER B CA 1
ATOM 1653 C C . SER B 2 93 ? -14.083 -12.125 14.884 1.00 36.13 2112 SER B C 1
ATOM 1654 O O . SER B 2 93 ? -14.323 -11.034 14.363 1.00 28.89 2112 SER B O 1
#

Radius of gyration: 18.11 Å; Cα contacts (8 Å, |Δi|>4): 359; chains: 2; bounding box: 50×40×36 Å